Protein AF-A0A0F9KLD2-F1 (afdb_monomer_lite)

Structure (mmCIF, N/CA/C/O backbone):
data_AF-A0A0F9KLD2-F1
#
_entry.id   AF-A0A0F9KLD2-F1
#
loop_
_atom_site.group_PDB
_atom_site.id
_atom_site.type_symbol
_atom_site.label_atom_id
_atom_site.label_alt_id
_atom_site.label_comp_id
_atom_site.label_asym_id
_atom_site.label_entity_id
_atom_site.label_seq_id
_atom_site.pdbx_PDB_ins_code
_atom_site.Cartn_x
_atom_site.Cartn_y
_atom_site.Cartn_z
_atom_site.occupancy
_atom_site.B_iso_or_equiv
_atom_site.auth_seq_id
_atom_site.auth_comp_id
_atom_site.auth_asym_id
_atom_site.auth_atom_id
_atom_site.pdbx_PDB_model_num
ATOM 1 N N . ALA A 1 1 ? 27.612 -10.799 -22.272 1.00 34.97 1 ALA A N 1
ATOM 2 C CA . ALA A 1 1 ? 27.185 -9.514 -22.857 1.00 34.97 1 ALA A CA 1
ATOM 3 C C . ALA A 1 1 ? 26.182 -9.807 -23.968 1.00 34.97 1 ALA A C 1
ATOM 5 O O . ALA A 1 1 ? 26.581 -10.183 -25.064 1.00 34.97 1 ALA A O 1
ATOM 6 N N . GLY A 1 2 ? 24.888 -9.792 -23.641 1.00 36.66 2 GLY A N 1
ATOM 7 C CA . GLY A 1 2 ? 23.819 -9.990 -24.622 1.00 36.66 2 GLY A CA 1
ATOM 8 C C . GLY A 1 2 ? 23.579 -8.687 -25.377 1.00 36.66 2 GLY A C 1
ATOM 9 O O . GLY A 1 2 ? 23.570 -7.627 -24.759 1.00 36.66 2 GLY A O 1
ATOM 10 N N . LYS A 1 3 ? 23.448 -8.753 -26.703 1.00 32.81 3 LYS A N 1
ATOM 11 C CA . LYS A 1 3 ? 23.080 -7.592 -27.524 1.00 32.81 3 LYS A CA 1
ATOM 12 C C . LYS A 1 3 ? 21.680 -7.102 -27.109 1.00 32.81 3 LYS A C 1
ATOM 14 O O . LYS A 1 3 ? 20.841 -7.965 -26.838 1.00 32.81 3 LYS A O 1
ATOM 19 N N . PRO A 1 4 ? 21.412 -5.783 -27.065 1.00 36.84 4 PRO A N 1
ATOM 20 C CA . PRO A 1 4 ? 20.061 -5.285 -26.826 1.00 36.84 4 PRO A CA 1
ATOM 21 C C . PRO A 1 4 ? 19.121 -5.843 -27.899 1.00 36.84 4 PRO A C 1
ATOM 23 O O . PRO A 1 4 ? 19.488 -5.962 -29.074 1.00 36.84 4 PRO A O 1
ATOM 26 N N . ALA A 1 5 ? 17.942 -6.287 -27.467 1.00 37.00 5 ALA A N 1
ATOM 27 C CA . ALA A 1 5 ? 16.958 -6.895 -28.342 1.00 37.00 5 ALA A CA 1
ATOM 28 C C . ALA A 1 5 ? 16.483 -5.862 -29.368 1.00 37.00 5 ALA A C 1
ATOM 30 O O . ALA A 1 5 ? 16.104 -4.747 -29.022 1.00 37.00 5 ALA A O 1
ATOM 31 N N . ARG A 1 6 ? 16.476 -6.245 -30.646 1.00 39.56 6 ARG A N 1
ATOM 32 C CA . ARG A 1 6 ? 15.776 -5.483 -31.678 1.00 39.56 6 ARG A CA 1
ATOM 33 C C . ARG A 1 6 ? 14.287 -5.651 -31.381 1.00 39.56 6 ARG A C 1
ATOM 35 O O . ARG A 1 6 ? 13.765 -6.754 -31.545 1.00 39.56 6 ARG A O 1
ATOM 42 N N . VAL A 1 7 ? 13.635 -4.603 -30.883 1.00 38.56 7 VAL A N 1
ATOM 43 C CA . VAL A 1 7 ? 12.204 -4.611 -30.558 1.00 38.56 7 VAL A CA 1
ATOM 44 C C . VAL A 1 7 ? 11.421 -4.744 -31.866 1.00 38.56 7 VAL A C 1
ATOM 46 O O . VAL A 1 7 ? 11.096 -3.768 -32.533 1.00 38.56 7 VAL A O 1
ATOM 49 N N . VAL A 1 8 ? 11.167 -5.984 -32.287 1.00 40.44 8 VAL A N 1
ATOM 50 C CA . VAL A 1 8 ? 10.280 -6.299 -33.409 1.00 40.44 8 VAL A CA 1
ATOM 51 C C . VAL A 1 8 ? 8.947 -6.722 -32.810 1.00 40.44 8 VAL A C 1
ATOM 53 O O . VAL A 1 8 ? 8.728 -7.896 -32.512 1.00 40.44 8 VAL A O 1
ATOM 56 N N . LEU A 1 9 ? 8.054 -5.752 -32.621 1.00 40.31 9 LEU A N 1
ATOM 57 C CA . LEU A 1 9 ? 6.678 -5.977 -32.178 1.00 40.31 9 LEU A CA 1
ATOM 58 C C . LEU A 1 9 ? 5.894 -6.651 -33.317 1.00 40.31 9 LEU A C 1
ATOM 60 O O . LEU A 1 9 ? 5.200 -6.004 -34.097 1.00 40.31 9 LEU A O 1
ATOM 64 N N . ARG A 1 10 ? 6.046 -7.970 -33.476 1.00 35.19 10 ARG A N 1
ATOM 65 C CA . ARG A 1 10 ? 5.186 -8.760 -34.365 1.00 35.19 10 ARG A CA 1
ATOM 66 C C . ARG A 1 10 ? 3.846 -8.979 -33.672 1.00 35.19 10 ARG A C 1
ATOM 68 O O . ARG A 1 10 ? 3.756 -9.822 -32.789 1.00 35.19 10 ARG A O 1
ATOM 75 N N . GLY A 1 11 ? 2.809 -8.270 -34.107 1.00 34.97 11 GLY A N 1
ATOM 76 C CA . GLY A 1 11 ? 1.440 -8.643 -33.748 1.00 34.97 11 GLY A CA 1
ATOM 77 C C . GLY A 1 11 ? 0.383 -7.594 -34.033 1.00 34.97 11 GLY A C 1
ATOM 78 O O . GLY A 1 11 ? -0.679 -7.943 -34.528 1.00 34.97 11 GLY A O 1
ATOM 79 N N . GLU A 1 12 ? 0.675 -6.314 -33.822 1.00 36.59 12 GLU A N 1
ATOM 80 C CA . GLU A 1 12 ? -0.280 -5.248 -34.113 1.00 36.59 12 GLU A CA 1
ATOM 81 C C . GLU A 1 12 ? 0.431 -4.082 -34.777 1.00 36.59 12 GLU A C 1
ATOM 83 O O . GLU A 1 12 ? 1.572 -3.752 -34.465 1.00 36.59 12 GLU A O 1
ATOM 88 N N . ARG A 1 13 ? -0.246 -3.515 -35.770 1.00 40.00 13 ARG A N 1
ATOM 89 C CA . ARG A 1 13 ? 0.244 -2.517 -36.714 1.00 40.00 13 ARG A CA 1
ATOM 90 C C . ARG A 1 13 ? 0.483 -1.184 -35.992 1.00 40.00 13 ARG A C 1
ATOM 92 O O . ARG A 1 13 ? -0.277 -0.239 -36.165 1.00 40.00 13 ARG A O 1
ATOM 99 N N . ILE A 1 14 ? 1.523 -1.105 -35.166 1.00 42.91 14 ILE A N 1
ATOM 100 C CA . ILE A 1 14 ? 2.097 0.175 -34.764 1.00 42.91 14 ILE A CA 1
ATOM 101 C C . ILE A 1 14 ? 2.806 0.688 -36.017 1.00 42.91 14 ILE A C 1
ATOM 103 O O . ILE A 1 14 ? 3.612 -0.032 -36.597 1.00 42.91 14 ILE A O 1
ATOM 107 N N . SER A 1 15 ? 2.344 1.843 -36.492 1.00 42.62 15 SER A N 1
ATOM 108 C CA . SER A 1 15 ? 2.710 2.568 -37.716 1.00 42.62 15 SER A CA 1
ATOM 109 C C . SER A 1 15 ? 3.968 2.090 -38.456 1.00 42.62 15 SER A C 1
ATOM 111 O O . SER A 1 15 ? 5.030 1.953 -37.858 1.00 42.62 15 SER A O 1
ATOM 113 N N . ASN A 1 16 ? 3.881 1.990 -39.790 1.00 43.53 16 ASN A N 1
ATOM 114 C CA . ASN A 1 16 ? 5.018 1.836 -40.721 1.00 43.53 16 ASN A CA 1
ATOM 115 C C . ASN A 1 16 ? 5.976 3.056 -40.721 1.00 43.53 16 ASN A C 1
ATOM 117 O O . ASN A 1 16 ? 6.565 3.374 -41.750 1.00 43.53 16 ASN A O 1
ATOM 121 N N . ASP A 1 17 ? 6.069 3.769 -39.604 1.00 43.09 17 ASP A N 1
ATOM 122 C CA . ASP A 1 17 ? 6.869 4.964 -39.418 1.00 43.09 17 ASP A CA 1
ATOM 123 C C . ASP A 1 17 ? 8.274 4.542 -38.948 1.00 43.09 17 ASP A C 1
ATOM 125 O O . ASP A 1 17 ? 8.414 4.062 -37.815 1.00 43.09 17 ASP A O 1
ATOM 129 N N . PRO A 1 18 ? 9.302 4.639 -39.811 1.00 48.66 18 PRO A N 1
ATOM 130 C CA . PRO A 1 18 ? 10.670 4.238 -39.483 1.00 48.66 18 PRO A CA 1
ATOM 131 C C . PRO A 1 18 ? 11.219 5.011 -38.277 1.00 48.66 18 PRO A C 1
ATOM 133 O O . PRO A 1 18 ? 11.958 4.445 -37.472 1.00 48.66 18 PRO A O 1
ATOM 136 N N . ASP A 1 19 ? 10.775 6.258 -38.098 1.00 52.78 19 ASP A N 1
ATOM 137 C CA . ASP A 1 19 ? 11.261 7.148 -37.047 1.00 52.78 19 ASP A CA 1
ATOM 138 C C . ASP A 1 19 ? 10.823 6.667 -35.654 1.00 52.78 19 ASP A C 1
ATOM 140 O O . ASP A 1 19 ? 11.516 6.878 -34.659 1.00 52.78 19 ASP A O 1
ATOM 144 N N . LEU A 1 20 ? 9.688 5.966 -35.546 1.00 52.97 20 LEU A N 1
ATOM 145 C CA . LEU A 1 20 ? 9.213 5.422 -34.270 1.00 52.97 20 LEU A CA 1
ATOM 146 C C . LEU A 1 20 ? 10.084 4.253 -33.784 1.00 52.97 20 LEU A C 1
ATOM 148 O O . LEU A 1 20 ? 10.337 4.122 -32.586 1.00 52.97 20 LEU A O 1
ATOM 152 N N . LEU A 1 21 ? 10.553 3.412 -34.708 1.00 53.72 21 LEU A N 1
ATOM 153 C CA . LEU A 1 21 ? 11.441 2.286 -34.408 1.00 53.72 21 LEU A CA 1
ATOM 154 C C . LEU A 1 21 ? 12.821 2.774 -33.965 1.00 53.72 21 LEU A C 1
ATOM 156 O O . LEU A 1 21 ? 13.339 2.284 -32.961 1.00 53.72 21 LEU A O 1
ATOM 160 N N . ASP A 1 22 ? 13.367 3.774 -34.652 1.00 57.47 22 ASP A N 1
ATOM 161 C CA . ASP A 1 22 ? 14.670 4.352 -34.317 1.00 57.47 22 ASP A CA 1
ATOM 162 C C . ASP A 1 22 ? 14.631 5.109 -32.978 1.00 57.47 22 ASP A C 1
ATOM 164 O O . ASP A 1 22 ? 15.561 5.008 -32.177 1.00 57.47 22 ASP A O 1
ATOM 168 N N . ASN A 1 23 ? 13.514 5.770 -32.657 1.00 61.16 23 ASN A N 1
ATOM 169 C CA . ASN A 1 23 ? 13.320 6.419 -31.357 1.00 61.16 23 ASN A CA 1
ATOM 170 C C . ASN A 1 23 ? 13.214 5.416 -30.193 1.00 61.16 23 ASN A C 1
ATOM 172 O O . ASN A 1 23 ? 13.766 5.654 -29.117 1.00 61.16 23 ASN A O 1
ATOM 176 N N . LEU A 1 24 ? 12.537 4.279 -30.387 1.00 62.59 24 LEU A N 1
ATOM 177 C CA . LEU A 1 24 ? 12.461 3.212 -29.378 1.00 62.59 24 LEU A CA 1
ATOM 178 C C . LEU A 1 24 ? 13.810 2.514 -29.177 1.00 62.59 24 LEU A C 1
ATOM 180 O O . LEU A 1 24 ? 14.173 2.193 -28.045 1.00 62.59 24 LEU A O 1
ATOM 184 N N . GLN A 1 25 ? 14.554 2.311 -30.265 1.00 65.69 25 GLN A N 1
ATOM 185 C CA . GLN A 1 25 ? 15.914 1.779 -30.257 1.00 65.69 25 GLN A CA 1
ATOM 186 C C . GLN A 1 25 ? 16.848 2.712 -29.468 1.00 65.69 25 GLN A C 1
ATOM 188 O O . GLN A 1 25 ? 17.500 2.263 -28.528 1.00 65.69 25 GLN A O 1
ATOM 193 N N . ALA A 1 26 ? 16.837 4.015 -29.766 1.00 66.19 26 ALA A N 1
ATOM 194 C CA . ALA A 1 26 ? 17.629 5.011 -29.046 1.00 66.19 26 ALA A CA 1
ATOM 195 C C . ALA A 1 26 ? 17.255 5.086 -27.553 1.00 66.19 26 ALA A C 1
ATOM 197 O O . ALA A 1 26 ? 18.125 5.199 -26.688 1.00 66.19 26 ALA A O 1
ATOM 198 N N . TRP A 1 27 ? 15.966 4.964 -27.222 1.00 71.75 27 TRP A N 1
ATOM 199 C CA . TRP A 1 27 ? 15.520 4.948 -25.831 1.00 71.75 27 TRP A CA 1
ATOM 200 C C . TRP A 1 27 ? 15.952 3.674 -25.088 1.00 71.75 27 TRP A C 1
ATOM 202 O O . TRP A 1 27 ? 16.413 3.758 -23.949 1.00 71.75 27 TRP A O 1
ATOM 212 N N . SER A 1 28 ? 15.908 2.510 -25.741 1.00 65.69 28 SER A N 1
ATOM 213 C CA . SER A 1 28 ? 16.460 1.258 -25.202 1.00 65.69 28 SER A CA 1
ATOM 214 C C . SER A 1 28 ? 17.973 1.353 -24.965 1.00 65.69 28 SER A C 1
ATOM 216 O O . SER A 1 28 ? 18.468 0.974 -23.903 1.00 65.69 28 SER A O 1
ATOM 218 N N . GLU A 1 29 ? 18.708 1.945 -25.910 1.00 72.94 29 GLU A N 1
ATOM 219 C CA . GLU A 1 29 ? 20.155 2.178 -25.807 1.00 72.94 29 GLU A CA 1
ATOM 220 C C . GLU A 1 29 ? 20.520 3.166 -24.687 1.00 72.94 29 GLU A C 1
ATOM 222 O O . GLU A 1 29 ? 21.594 3.060 -24.095 1.00 72.94 29 GLU A O 1
ATOM 227 N N . SER A 1 30 ? 19.598 4.060 -24.319 1.00 72.06 30 SER A N 1
ATOM 228 C CA . SER A 1 30 ? 19.711 4.956 -23.160 1.00 72.06 30 SER A CA 1
ATOM 229 C C . SER A 1 30 ? 19.274 4.329 -21.829 1.00 72.06 30 SER A C 1
ATOM 231 O O . SER A 1 30 ? 19.031 5.046 -20.863 1.00 72.06 30 SER A O 1
ATOM 233 N N . ALA A 1 31 ? 19.102 3.004 -21.771 1.00 69.62 31 ALA A N 1
ATOM 234 C CA . ALA A 1 31 ? 18.553 2.302 -20.608 1.00 69.62 31 ALA A CA 1
ATOM 235 C C . ALA A 1 31 ? 17.178 2.839 -20.153 1.00 69.62 31 ALA A C 1
ATOM 237 O O . ALA A 1 31 ? 16.865 2.850 -18.964 1.00 69.62 31 ALA A O 1
ATOM 238 N N . TYR A 1 32 ? 16.349 3.262 -21.112 1.00 72.25 32 TYR A N 1
ATOM 239 C CA . TYR A 1 32 ? 15.002 3.790 -20.895 1.00 72.25 32 TYR A CA 1
ATOM 240 C C . TYR A 1 32 ? 14.942 5.016 -19.973 1.00 72.25 32 TYR A C 1
ATOM 242 O O . TYR A 1 32 ? 13.985 5.185 -19.212 1.00 72.25 32 TYR A O 1
ATOM 250 N N . GLU A 1 33 ? 15.942 5.901 -20.040 1.00 66.06 33 GLU A N 1
ATOM 251 C CA . GLU A 1 33 ? 15.951 7.132 -19.252 1.00 66.06 33 GLU A CA 1
ATOM 252 C C . GLU A 1 33 ? 14.648 7.932 -19.436 1.00 66.06 33 GLU A C 1
ATOM 254 O O . GLU A 1 33 ? 14.311 8.422 -20.517 1.00 66.06 33 GLU A O 1
ATOM 259 N N . THR A 1 34 ? 13.907 8.114 -18.341 1.00 58.47 34 THR A N 1
ATOM 260 C CA . THR A 1 34 ? 12.608 8.812 -18.320 1.00 58.47 34 THR A CA 1
ATOM 261 C C . THR A 1 34 ? 12.723 10.328 -18.510 1.00 58.47 34 THR A C 1
ATOM 263 O O . THR A 1 34 ? 11.713 11.023 -18.554 1.00 58.47 34 THR A O 1
ATOM 266 N N . LYS A 1 35 ? 13.947 10.859 -18.626 1.00 58.38 35 LYS A N 1
ATOM 267 C CA . LYS A 1 35 ? 14.219 12.257 -19.001 1.00 58.38 35 LYS A CA 1
ATOM 268 C C . LYS A 1 35 ? 14.199 12.477 -20.515 1.00 58.38 35 LYS A C 1
ATOM 270 O O . LYS A 1 35 ? 14.012 13.609 -20.946 1.00 58.38 35 LYS A O 1
ATOM 275 N N . LEU A 1 36 ? 14.393 11.416 -21.301 1.00 53.19 36 LEU A N 1
ATOM 276 C CA . LEU A 1 36 ? 14.448 11.473 -22.765 1.00 53.19 36 LEU A CA 1
ATOM 277 C C . LEU A 1 36 ? 13.065 11.312 -23.411 1.00 53.19 36 LEU A C 1
ATOM 279 O O . LEU A 1 36 ? 12.872 11.689 -24.562 1.00 53.19 36 LEU A O 1
ATOM 283 N N . LEU A 1 37 ? 12.088 10.810 -22.653 1.00 58.38 37 LEU A N 1
ATOM 284 C CA . LEU A 1 37 ? 10.699 10.678 -23.071 1.00 58.38 37 LEU A CA 1
ATOM 285 C C . LEU A 1 37 ? 9.789 11.219 -21.966 1.00 58.38 37 LEU A C 1
ATOM 287 O O . LEU A 1 37 ? 9.963 10.870 -20.802 1.00 58.38 37 LEU A O 1
ATOM 291 N N . HIS A 1 38 ? 8.803 12.054 -22.309 1.00 57.81 38 HIS A N 1
ATOM 292 C CA . HIS A 1 38 ? 7.888 12.625 -21.317 1.00 57.81 38 HIS A CA 1
ATOM 293 C C . HIS A 1 38 ? 7.248 11.514 -20.461 1.00 57.81 38 HIS A C 1
ATOM 295 O O . HIS A 1 38 ? 6.770 10.510 -20.993 1.00 57.81 38 HIS A O 1
ATOM 301 N N . SER A 1 39 ? 7.201 11.694 -19.138 1.00 59.28 39 SER A N 1
ATOM 302 C CA . SER A 1 39 ? 6.809 10.659 -18.162 1.00 59.28 39 SER A CA 1
ATOM 303 C C . SER A 1 39 ? 5.431 10.027 -18.421 1.00 59.28 39 SER A C 1
ATOM 305 O O . SER A 1 39 ? 5.227 8.850 -18.114 1.00 59.28 39 SER A O 1
ATOM 307 N N . ASN A 1 40 ? 4.514 10.794 -19.022 1.00 60.03 40 ASN A N 1
ATOM 308 C CA . ASN A 1 40 ? 3.178 10.348 -19.442 1.00 60.03 40 ASN A CA 1
ATOM 309 C C . ASN A 1 40 ? 3.197 9.337 -20.603 1.00 60.03 40 ASN A C 1
ATOM 311 O O . ASN A 1 40 ? 2.286 8.525 -20.706 1.00 60.03 40 ASN A O 1
ATOM 315 N N . LEU A 1 41 ? 4.215 9.378 -21.467 1.00 66.56 41 LEU A N 1
ATOM 316 C CA . LEU A 1 41 ? 4.395 8.433 -22.575 1.00 66.56 41 LEU A CA 1
ATOM 317 C C . LEU A 1 41 ? 5.328 7.285 -22.182 1.00 66.56 41 LEU A C 1
ATOM 319 O O . LEU A 1 41 ? 5.090 6.142 -22.563 1.00 66.56 41 LEU A O 1
ATOM 323 N N . ALA A 1 42 ? 6.350 7.577 -21.373 1.00 71.88 42 ALA A N 1
ATOM 324 C CA . ALA A 1 42 ? 7.344 6.600 -20.937 1.00 71.88 42 ALA A CA 1
ATOM 325 C C . ALA A 1 42 ? 6.716 5.445 -20.155 1.00 71.88 42 ALA A C 1
ATOM 327 O O . ALA A 1 42 ? 7.026 4.280 -20.385 1.00 71.88 42 ALA A O 1
ATOM 328 N N . PHE A 1 43 ? 5.800 5.757 -19.243 1.00 80.25 43 PHE A N 1
ATOM 329 C CA . PHE A 1 43 ? 5.300 4.765 -18.303 1.00 80.25 43 PHE A CA 1
ATOM 330 C C . PHE A 1 43 ? 4.376 3.709 -18.946 1.00 80.25 43 PHE A C 1
ATOM 332 O O . PHE A 1 43 ? 4.645 2.519 -18.777 1.00 80.25 43 PHE A O 1
ATOM 339 N N . PRO A 1 44 ? 3.366 4.076 -19.765 1.00 78.69 44 PRO A N 1
ATOM 340 C CA . PRO A 1 44 ? 2.574 3.084 -20.498 1.00 78.69 44 PRO A CA 1
ATOM 341 C C . PRO A 1 44 ? 3.398 2.294 -21.523 1.00 78.69 44 PRO A C 1
ATOM 343 O O . PRO A 1 44 ? 3.107 1.131 -21.796 1.00 78.69 44 PRO A O 1
ATOM 346 N N . LEU A 1 45 ? 4.430 2.912 -22.102 1.00 79.94 45 LEU A N 1
ATOM 347 C CA . LEU A 1 45 ? 5.300 2.253 -23.069 1.00 79.94 45 LEU A CA 1
ATOM 348 C C . LEU A 1 45 ? 6.204 1.203 -22.406 1.00 79.94 45 LEU A C 1
ATOM 350 O O . LEU A 1 45 ? 6.306 0.094 -22.921 1.00 79.94 45 LEU A O 1
ATOM 354 N N . LEU A 1 46 ? 6.782 1.506 -21.237 1.00 83.56 46 LEU A N 1
ATOM 355 C CA . LEU A 1 46 ? 7.510 0.530 -20.414 1.00 83.56 46 LEU A CA 1
ATOM 356 C C . LEU A 1 46 ? 6.636 -0.678 -20.061 1.00 83.56 46 LEU A C 1
ATOM 358 O O . LEU A 1 46 ? 7.106 -1.815 -20.128 1.00 83.56 46 LEU A O 1
ATOM 362 N N . LYS A 1 47 ? 5.355 -0.445 -19.752 1.00 84.69 47 LYS A N 1
ATOM 363 C CA . LYS A 1 47 ? 4.387 -1.522 -19.523 1.00 84.69 47 LYS A CA 1
ATOM 364 C C . LYS A 1 47 ? 4.239 -2.413 -20.760 1.00 84.69 47 LYS A C 1
ATOM 366 O O . LYS A 1 47 ? 4.419 -3.620 -20.660 1.00 84.69 47 LYS A O 1
ATOM 371 N N . LYS A 1 48 ? 4.000 -1.829 -21.940 1.00 85.12 48 LYS A N 1
ATOM 372 C CA . LYS A 1 48 ? 3.890 -2.594 -23.199 1.00 85.12 48 LYS A CA 1
ATOM 373 C C . LYS A 1 48 ? 5.157 -3.393 -23.511 1.00 85.12 48 LYS A C 1
ATOM 375 O O . LYS A 1 48 ? 5.071 -4.543 -23.925 1.00 85.12 48 LYS A O 1
ATOM 380 N N . LEU A 1 49 ? 6.334 -2.803 -23.296 1.00 82.62 49 LEU A N 1
ATOM 381 C CA . LEU A 1 49 ? 7.618 -3.489 -23.479 1.00 82.62 49 LEU A CA 1
ATOM 382 C C . LEU A 1 49 ? 7.790 -4.653 -22.487 1.00 82.62 49 LEU A C 1
ATOM 384 O O . LEU A 1 49 ? 8.279 -5.722 -22.852 1.00 82.62 49 LEU A O 1
ATOM 388 N N . THR A 1 50 ? 7.318 -4.475 -21.253 1.00 84.94 50 THR A N 1
ATOM 389 C CA . THR A 1 50 ? 7.271 -5.532 -20.235 1.00 84.94 50 THR A CA 1
ATOM 390 C C . THR A 1 50 ? 6.350 -6.681 -20.654 1.00 84.94 50 THR A C 1
ATOM 392 O O . THR A 1 50 ? 6.734 -7.844 -20.533 1.00 84.94 50 THR A O 1
ATOM 395 N N . GLU A 1 51 ? 5.167 -6.372 -21.194 1.00 85.69 51 GLU A N 1
ATOM 396 C CA . GLU A 1 51 ? 4.177 -7.354 -21.666 1.00 85.69 51 GLU A CA 1
ATOM 397 C C . GLU A 1 51 ? 4.708 -8.218 -22.824 1.00 85.69 51 GLU A C 1
ATOM 399 O O . GLU A 1 51 ? 4.373 -9.399 -22.912 1.00 85.69 51 GLU A O 1
ATOM 404 N N . VAL A 1 52 ? 5.586 -7.674 -23.676 1.00 86.88 52 VAL A N 1
ATOM 405 C CA . VAL A 1 52 ? 6.237 -8.433 -24.765 1.00 86.88 52 VAL A CA 1
ATOM 406 C C . VAL A 1 52 ? 7.540 -9.130 -24.350 1.00 86.88 52 VAL A C 1
ATOM 408 O O . VAL A 1 52 ? 8.192 -9.757 -25.184 1.00 86.88 52 VAL A O 1
ATOM 411 N N . GLY A 1 53 ? 7.914 -9.061 -23.068 1.00 84.94 53 GLY A N 1
ATOM 412 C CA . GLY A 1 53 ? 9.030 -9.821 -22.500 1.00 84.94 53 GLY A CA 1
ATOM 413 C C . GLY A 1 53 ? 10.401 -9.139 -22.544 1.00 84.94 53 GLY A C 1
ATOM 414 O O . GLY A 1 53 ? 11.413 -9.821 -22.371 1.00 84.94 53 GLY A O 1
ATOM 415 N N . ASP A 1 54 ? 10.474 -7.819 -22.744 1.00 87.38 54 ASP A N 1
ATOM 416 C CA . ASP A 1 54 ? 11.739 -7.077 -22.658 1.00 87.38 54 ASP A CA 1
ATOM 417 C C . ASP A 1 54 ? 12.202 -6.986 -21.191 1.00 87.38 54 ASP A C 1
ATOM 419 O O . ASP A 1 54 ? 11.679 -6.214 -20.385 1.00 87.38 54 ASP A O 1
ATOM 423 N N . ALA A 1 55 ? 13.168 -7.832 -20.817 1.00 87.94 55 ALA A N 1
ATOM 424 C CA . ALA A 1 55 ? 13.653 -7.925 -19.440 1.00 87.94 55 ALA A CA 1
ATOM 425 C C . ALA A 1 55 ? 14.300 -6.619 -18.923 1.00 87.94 55 ALA A C 1
ATOM 427 O O . ALA A 1 55 ? 13.999 -6.231 -17.789 1.00 87.94 55 ALA A O 1
ATOM 428 N N . PRO A 1 56 ? 15.143 -5.911 -19.704 1.00 86.75 56 PRO A N 1
ATOM 429 C CA . PRO A 1 56 ? 15.596 -4.567 -19.352 1.00 86.75 56 PRO A CA 1
ATOM 430 C C . PRO A 1 56 ? 14.454 -3.574 -19.091 1.00 86.75 56 PRO A C 1
ATOM 432 O O . PRO A 1 56 ? 14.466 -2.905 -18.057 1.00 86.75 56 PRO A O 1
ATOM 435 N N . ALA A 1 57 ? 13.443 -3.512 -19.963 1.00 86.12 57 ALA A N 1
ATOM 436 C CA . ALA A 1 57 ? 12.301 -2.618 -19.783 1.00 86.12 57 ALA A CA 1
ATOM 437 C C . ALA A 1 57 ? 11.489 -2.985 -18.536 1.00 86.12 57 ALA A C 1
ATOM 439 O O . ALA A 1 57 ? 11.119 -2.102 -17.768 1.00 86.12 57 ALA A O 1
ATOM 440 N N . LYS A 1 58 ? 11.286 -4.285 -18.279 1.00 88.62 58 LYS A N 1
ATOM 441 C CA . LYS A 1 58 ? 10.615 -4.780 -17.068 1.00 88.62 58 LYS A CA 1
ATOM 442 C C . LYS A 1 58 ? 11.311 -4.321 -15.794 1.00 88.62 58 LYS A C 1
ATOM 444 O O . LYS A 1 58 ? 10.645 -3.922 -14.840 1.00 88.62 58 LYS A O 1
ATOM 449 N N . LYS A 1 59 ? 12.644 -4.371 -15.773 1.00 90.44 59 LYS A N 1
ATOM 450 C CA . LYS A 1 59 ? 13.431 -3.892 -14.634 1.00 90.44 59 LYS A CA 1
ATOM 451 C C . LYS A 1 59 ? 13.206 -2.394 -14.404 1.00 90.44 59 LYS A C 1
ATOM 453 O O . LYS A 1 59 ? 12.824 -2.012 -13.303 1.00 90.44 59 LYS A O 1
ATOM 458 N N . VAL A 1 60 ? 13.370 -1.570 -15.441 1.00 89.06 60 VAL A N 1
ATOM 459 C CA . VAL A 1 60 ? 13.176 -0.111 -15.330 1.00 89.06 60 VAL A CA 1
ATOM 460 C C . VAL A 1 60 ? 11.732 0.238 -14.965 1.00 89.06 60 VAL A C 1
ATOM 462 O O . VAL A 1 60 ? 11.485 1.155 -14.185 1.00 89.06 60 VAL A O 1
ATOM 465 N N . PHE A 1 61 ? 10.763 -0.517 -15.481 1.00 90.69 61 PHE A N 1
ATOM 466 C CA . PHE A 1 61 ? 9.354 -0.329 -15.167 1.00 90.69 61 PHE A CA 1
ATOM 467 C C . PHE A 1 61 ? 9.066 -0.521 -13.676 1.00 90.69 61 PHE A C 1
ATOM 469 O O . PHE A 1 61 ? 8.475 0.359 -13.052 1.00 90.69 61 PHE A O 1
ATOM 476 N N . LYS A 1 62 ? 9.546 -1.625 -13.092 1.00 93.75 62 LYS A N 1
ATOM 477 C CA . LYS A 1 62 ? 9.447 -1.896 -11.650 1.00 93.75 62 LYS A CA 1
ATOM 478 C C . LYS A 1 62 ? 10.131 -0.817 -10.815 1.00 93.75 62 LYS A C 1
ATOM 480 O O . LYS A 1 62 ? 9.528 -0.315 -9.873 1.00 93.75 62 LYS A O 1
ATOM 485 N N . GLU A 1 63 ? 11.342 -0.404 -11.192 1.00 91.69 63 GLU A N 1
ATOM 4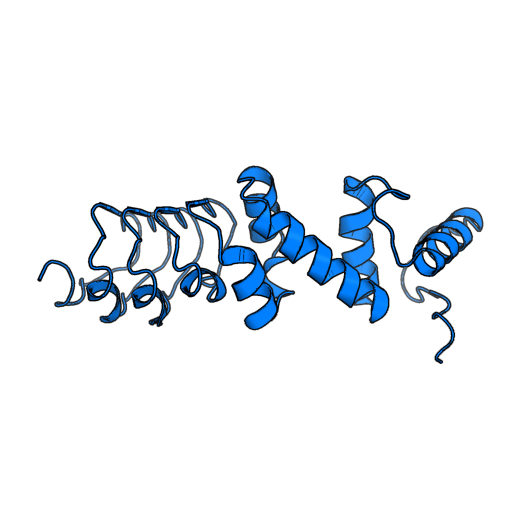86 C CA . GLU A 1 63 ? 12.075 0.670 -10.504 1.00 91.69 63 GLU A CA 1
ATOM 487 C C . GLU A 1 63 ? 11.289 1.991 -10.504 1.00 91.69 63 GLU A C 1
ATOM 489 O O . GLU A 1 63 ? 11.197 2.671 -9.479 1.00 91.69 63 GLU A O 1
ATOM 494 N N . GLU A 1 64 ? 10.667 2.345 -11.630 1.00 91.50 64 GLU A N 1
ATOM 495 C CA . GLU A 1 64 ? 9.856 3.556 -11.742 1.00 91.50 64 GLU A CA 1
ATOM 496 C C . GLU A 1 64 ? 8.533 3.441 -10.962 1.00 91.50 64 GLU A C 1
ATOM 498 O O . GLU A 1 64 ? 8.118 4.424 -10.344 1.00 91.50 64 GLU A O 1
ATOM 503 N N . ILE A 1 65 ? 7.894 2.262 -10.917 1.00 93.88 65 ILE A N 1
ATOM 504 C CA . ILE A 1 65 ? 6.739 2.006 -10.036 1.00 93.88 65 ILE A CA 1
ATOM 505 C C . ILE A 1 65 ? 7.149 2.219 -8.575 1.00 93.88 65 ILE A C 1
ATOM 507 O O . ILE A 1 65 ? 6.511 3.014 -7.882 1.00 93.88 65 ILE A O 1
ATOM 511 N N . SER A 1 66 ? 8.224 1.568 -8.118 1.00 95.38 66 SER A N 1
ATOM 512 C CA . SER A 1 66 ? 8.713 1.680 -6.739 1.00 95.38 66 SER A CA 1
ATOM 513 C C . SER A 1 66 ? 9.042 3.125 -6.373 1.00 95.38 66 SER A C 1
ATOM 515 O O . SER A 1 66 ? 8.591 3.611 -5.340 1.00 95.38 66 SER A O 1
ATOM 517 N N . LYS A 1 67 ? 9.741 3.855 -7.250 1.00 92.69 67 LYS A N 1
ATOM 518 C CA . LYS A 1 67 ? 10.084 5.271 -7.052 1.00 92.69 67 LYS A CA 1
ATOM 519 C C . LYS A 1 67 ? 8.853 6.178 -6.968 1.00 92.69 67 LYS A C 1
ATOM 521 O O . LYS A 1 67 ? 8.813 7.121 -6.177 1.00 92.69 67 LYS A O 1
ATOM 526 N N . ARG A 1 68 ? 7.844 5.933 -7.806 1.00 94.00 68 ARG A N 1
ATOM 527 C CA . ARG A 1 68 ? 6.588 6.696 -7.788 1.00 94.00 68 ARG A CA 1
ATOM 528 C C . ARG A 1 68 ? 5.773 6.392 -6.538 1.00 94.00 68 ARG A C 1
ATOM 530 O O . ARG A 1 68 ? 5.216 7.318 -5.951 1.00 94.00 68 ARG A O 1
ATOM 537 N N . LEU A 1 69 ? 5.744 5.136 -6.106 1.00 95.94 69 LEU A N 1
ATOM 538 C CA . LEU A 1 69 ? 5.079 4.723 -4.876 1.00 95.94 69 LEU A CA 1
ATOM 539 C C . LEU A 1 69 ? 5.759 5.341 -3.645 1.00 95.94 69 LEU A C 1
ATOM 541 O O . LEU A 1 69 ? 5.088 5.961 -2.820 1.00 95.94 69 LEU A O 1
ATOM 545 N N . SER A 1 70 ? 7.091 5.282 -3.581 1.00 96.44 70 SER A N 1
ATOM 546 C CA . SER A 1 70 ? 7.886 5.823 -2.473 1.00 96.44 70 SER A CA 1
ATOM 547 C C . SER A 1 70 ? 7.849 7.349 -2.374 1.00 96.44 70 SER A C 1
ATOM 549 O O . SER A 1 70 ? 8.230 7.905 -1.346 1.00 96.44 70 SER A O 1
ATOM 551 N N . SER A 1 71 ? 7.383 8.048 -3.416 1.00 94.81 71 SER A N 1
ATOM 552 C CA . SER A 1 71 ? 7.216 9.507 -3.391 1.00 94.81 71 SER A CA 1
ATOM 553 C C . SER A 1 71 ? 6.207 9.982 -2.340 1.00 94.81 71 SER A C 1
ATOM 555 O O . SER A 1 71 ? 6.243 11.144 -1.938 1.00 94.81 71 SER A O 1
ATOM 557 N N . GLY A 1 72 ? 5.276 9.112 -1.926 1.00 93.56 72 GLY A N 1
ATOM 558 C CA . GLY A 1 72 ? 4.197 9.467 -1.005 1.00 93.56 72 GLY A CA 1
ATOM 559 C C . GLY A 1 72 ? 3.151 10.417 -1.601 1.00 93.56 72 GLY A C 1
ATOM 560 O O . GLY A 1 72 ? 2.237 10.847 -0.894 1.00 93.56 72 GLY A O 1
ATOM 561 N N . PHE A 1 73 ? 3.264 10.780 -2.885 1.00 95.75 73 PHE A N 1
ATOM 562 C CA . PHE A 1 73 ? 2.319 11.687 -3.522 1.00 95.75 73 PHE A CA 1
ATOM 563 C C . PHE A 1 73 ? 1.031 10.942 -3.886 1.00 95.75 73 PHE A C 1
ATOM 565 O O . PHE A 1 73 ? 0.965 10.213 -4.877 1.00 95.75 73 PHE A O 1
ATOM 572 N N . ILE A 1 74 ? -0.005 11.150 -3.069 1.00 95.50 74 ILE A N 1
ATOM 573 C CA . ILE A 1 74 ? -1.261 10.385 -3.088 1.00 95.50 74 ILE A CA 1
ATOM 574 C C . ILE A 1 74 ? -1.867 10.227 -4.495 1.00 95.50 74 ILE A C 1
ATOM 576 O O . ILE A 1 74 ? -2.160 9.090 -4.856 1.00 95.50 74 ILE A O 1
ATOM 580 N N . PRO A 1 75 ? -2.021 11.272 -5.338 1.00 94.88 75 PRO A N 1
ATOM 581 C CA . PRO A 1 75 ? -2.604 11.093 -6.672 1.00 94.88 75 PRO A CA 1
ATOM 582 C C . PRO A 1 75 ? -1.828 10.107 -7.554 1.00 94.88 75 PRO A C 1
ATOM 584 O O . PRO A 1 75 ? -2.431 9.306 -8.265 1.00 94.88 75 PRO A O 1
ATOM 587 N N . VAL A 1 76 ? -0.494 10.125 -7.476 1.00 93.69 76 VAL A N 1
ATOM 588 C CA . VAL A 1 76 ? 0.363 9.191 -8.219 1.00 93.69 76 VAL A CA 1
ATOM 589 C C . VAL A 1 76 ? 0.231 7.783 -7.656 1.00 93.69 76 VAL A C 1
ATOM 591 O O . VAL A 1 76 ? 0.077 6.836 -8.420 1.00 93.69 76 VAL A O 1
ATOM 594 N N . MET A 1 77 ? 0.227 7.632 -6.334 1.00 96.19 77 MET A N 1
ATOM 595 C CA . MET A 1 77 ? 0.051 6.326 -5.702 1.00 96.19 77 MET A CA 1
ATOM 596 C C . MET A 1 77 ? -1.319 5.713 -6.037 1.00 96.19 77 MET A C 1
ATOM 598 O O . MET A 1 77 ? -1.395 4.533 -6.372 1.00 96.19 77 MET A O 1
ATOM 602 N N . LYS A 1 78 ? -2.394 6.512 -6.018 1.00 96.69 78 LYS A N 1
ATOM 603 C CA . LYS A 1 78 ? -3.742 6.076 -6.418 1.00 96.69 78 LYS A CA 1
ATOM 604 C C . LYS A 1 78 ? -3.797 5.655 -7.878 1.00 96.69 78 LYS A C 1
ATOM 606 O O . LYS A 1 78 ? -4.395 4.629 -8.176 1.00 96.69 78 LYS A O 1
ATOM 611 N N . PHE A 1 79 ? -3.137 6.394 -8.768 1.00 93.38 79 PHE A N 1
ATOM 612 C CA . PHE A 1 79 ? -2.990 5.986 -10.164 1.00 93.38 79 PHE A CA 1
ATOM 613 C C . PHE A 1 79 ? -2.296 4.620 -10.279 1.00 93.38 79 PHE A C 1
ATOM 615 O O . PHE A 1 79 ? -2.800 3.743 -10.972 1.00 93.38 79 PHE A O 1
ATOM 622 N N . LEU A 1 80 ? -1.193 4.395 -9.550 1.00 94.62 80 LEU A N 1
ATOM 623 C CA . LEU A 1 80 ? -0.510 3.095 -9.553 1.00 94.62 80 LEU A CA 1
ATOM 624 C C . LEU A 1 80 ? -1.411 1.948 -9.080 1.00 94.62 80 LEU A C 1
ATOM 626 O O . LEU A 1 80 ? -1.399 0.874 -9.679 1.00 94.62 80 LEU A O 1
ATOM 630 N N . ALA A 1 81 ? -2.179 2.180 -8.015 1.00 96.19 81 ALA A N 1
ATOM 631 C CA . ALA A 1 81 ? -3.126 1.211 -7.476 1.00 96.19 81 ALA A CA 1
ATOM 632 C C . ALA A 1 81 ? -4.261 0.906 -8.464 1.00 96.19 81 ALA A C 1
ATOM 634 O O . ALA A 1 81 ? -4.514 -0.261 -8.754 1.00 96.19 81 ALA A O 1
ATOM 635 N N . ASN A 1 82 ? -4.894 1.946 -9.014 1.00 93.50 82 ASN A N 1
ATOM 636 C CA . ASN A 1 82 ? -6.035 1.830 -9.921 1.00 93.50 82 ASN A CA 1
ATOM 637 C C . ASN A 1 82 ? -5.700 1.096 -11.222 1.00 93.50 82 ASN A C 1
ATOM 639 O O . ASN A 1 82 ? -6.492 0.293 -11.703 1.00 93.50 82 ASN A O 1
ATOM 643 N N . GLU A 1 83 ? -4.514 1.347 -11.772 1.00 90.56 83 GLU A N 1
ATOM 644 C CA . GLU A 1 83 ? -4.053 0.698 -13.002 1.00 90.56 83 GLU A CA 1
ATOM 645 C C . GLU A 1 83 ? -3.462 -0.704 -12.759 1.00 90.56 83 GLU A C 1
ATOM 647 O O . GLU A 1 83 ? -2.993 -1.356 -13.692 1.00 90.56 83 GLU A O 1
ATOM 652 N N . GLY A 1 84 ? -3.451 -1.178 -11.507 1.00 92.06 84 GLY A N 1
ATOM 653 C CA . GLY A 1 84 ? -2.943 -2.500 -11.144 1.00 92.06 84 GLY A CA 1
ATOM 654 C C . GLY A 1 84 ? -1.417 -2.630 -11.167 1.00 92.06 84 GLY A C 1
ATOM 655 O O . GLY A 1 84 ? -0.906 -3.739 -11.030 1.00 92.06 84 GLY A O 1
ATOM 656 N N . TYR A 1 85 ? -0.672 -1.526 -11.285 1.00 93.50 85 TYR A N 1
ATOM 657 C CA . TYR A 1 85 ? 0.797 -1.543 -11.352 1.00 93.50 85 TYR A CA 1
ATOM 658 C C . TYR A 1 85 ? 1.462 -2.036 -10.070 1.00 93.50 85 TYR A C 1
ATOM 660 O O . TYR A 1 85 ? 2.599 -2.494 -10.098 1.00 93.50 85 TYR A O 1
ATOM 668 N N . LEU A 1 86 ? 0.751 -1.997 -8.945 1.00 94.69 86 LEU A N 1
ATOM 669 C CA . LEU A 1 86 ? 1.234 -2.572 -7.693 1.00 94.69 86 LEU A CA 1
ATOM 670 C C . LEU A 1 86 ? 1.504 -4.085 -7.795 1.00 94.69 86 LEU A C 1
ATOM 672 O O . LEU A 1 86 ? 2.382 -4.581 -7.098 1.00 94.69 86 LEU A O 1
ATOM 676 N N . ASN A 1 87 ? 0.803 -4.795 -8.686 1.00 92.62 87 ASN A N 1
ATOM 677 C CA . ASN A 1 87 ? 0.962 -6.240 -8.887 1.00 92.62 87 ASN A CA 1
ATOM 678 C C . ASN A 1 87 ? 2.241 -6.609 -9.658 1.00 92.62 87 ASN A C 1
ATOM 680 O O . ASN A 1 87 ? 2.608 -7.780 -9.721 1.00 92.62 87 ASN A O 1
ATOM 684 N N . GLU A 1 88 ? 2.916 -5.625 -10.257 1.00 94.12 88 GLU A N 1
ATOM 685 C CA . GLU A 1 88 ? 4.192 -5.829 -10.951 1.00 94.12 88 GLU A CA 1
ATOM 686 C C . GLU A 1 88 ? 5.367 -5.936 -9.977 1.00 94.12 88 GLU A C 1
ATOM 688 O O . GLU A 1 88 ? 6.423 -6.478 -10.326 1.00 94.12 88 GLU A O 1
ATOM 693 N N . LEU A 1 89 ? 5.196 -5.421 -8.757 1.00 94.88 89 LEU A N 1
ATOM 694 C CA . LEU A 1 89 ? 6.199 -5.513 -7.711 1.00 94.88 89 LEU A CA 1
ATOM 695 C C . LEU A 1 89 ? 6.121 -6.880 -7.034 1.00 94.88 89 LEU A C 1
ATOM 697 O O . LEU A 1 89 ? 5.046 -7.366 -6.683 1.00 94.88 89 LEU A O 1
ATOM 701 N N . ASN A 1 90 ? 7.280 -7.496 -6.821 1.00 94.38 90 ASN A N 1
ATOM 702 C CA . ASN A 1 90 ? 7.370 -8.586 -5.858 1.00 94.38 90 ASN A CA 1
ATOM 703 C C . ASN A 1 90 ? 7.311 -8.023 -4.422 1.00 94.38 90 ASN A C 1
ATOM 705 O O . ASN A 1 90 ? 7.291 -6.808 -4.210 1.00 94.38 90 ASN A O 1
ATOM 709 N N . LEU A 1 91 ? 7.281 -8.916 -3.430 1.00 90.31 91 LEU A N 1
ATOM 710 C CA . LEU A 1 91 ? 7.155 -8.505 -2.035 1.00 90.31 91 LEU A CA 1
ATOM 711 C C . LEU A 1 91 ? 8.317 -7.597 -1.592 1.00 90.31 91 LEU A C 1
ATOM 713 O O . LEU A 1 91 ? 8.052 -6.527 -1.068 1.00 90.31 91 LEU A O 1
ATOM 717 N N . GLU A 1 92 ? 9.569 -7.963 -1.873 1.00 94.62 92 GLU A N 1
ATOM 718 C CA . GLU A 1 92 ? 10.762 -7.185 -1.492 1.00 94.62 92 GLU A CA 1
ATOM 719 C C . GLU A 1 92 ? 10.777 -5.785 -2.135 1.00 94.62 92 GLU A C 1
ATOM 721 O O . GLU A 1 92 ? 10.984 -4.778 -1.460 1.00 94.62 92 GLU A O 1
ATOM 726 N N . GLU A 1 93 ? 10.484 -5.698 -3.435 1.00 95.56 93 GLU A N 1
ATOM 727 C CA . GLU A 1 93 ? 10.395 -4.429 -4.169 1.00 95.56 93 GLU A CA 1
ATOM 728 C C . GLU A 1 93 ? 9.291 -3.523 -3.600 1.00 95.56 93 GLU A C 1
ATOM 730 O O . GLU A 1 93 ? 9.468 -2.305 -3.493 1.00 95.56 93 GLU A O 1
ATOM 735 N N . GLY A 1 94 ? 8.147 -4.115 -3.243 1.00 95.62 94 GLY A N 1
ATOM 736 C CA . GLY A 1 94 ? 7.022 -3.418 -2.631 1.00 95.62 94 GLY A CA 1
ATOM 737 C C . GLY A 1 94 ? 7.329 -2.939 -1.214 1.00 95.62 94 GLY A C 1
ATOM 738 O O . GLY A 1 94 ? 6.993 -1.806 -0.880 1.00 95.62 94 GLY A O 1
ATOM 739 N N . GLU A 1 95 ? 7.988 -3.772 -0.407 1.00 94.19 95 GLU A N 1
ATOM 740 C CA . GLU A 1 95 ? 8.421 -3.462 0.959 1.00 94.19 95 GLU A CA 1
ATOM 741 C C . GLU A 1 95 ? 9.317 -2.221 0.988 1.00 94.19 95 GLU A C 1
ATOM 743 O O . GLU A 1 95 ? 8.996 -1.242 1.666 1.00 94.19 95 GLU A O 1
ATOM 748 N N . ILE A 1 96 ? 10.373 -2.219 0.169 1.00 95.25 96 ILE A N 1
ATOM 749 C CA . ILE A 1 96 ? 11.290 -1.079 0.031 1.00 95.25 96 ILE A CA 1
ATOM 750 C C . ILE A 1 96 ? 10.528 0.174 -0.419 1.00 95.25 96 ILE A C 1
ATOM 752 O O . ILE A 1 96 ? 10.763 1.274 0.082 1.00 95.25 96 ILE A O 1
ATOM 756 N N . ALA A 1 97 ? 9.579 0.028 -1.348 1.00 96.69 97 ALA A N 1
ATOM 757 C CA . ALA A 1 97 ? 8.825 1.160 -1.878 1.00 96.69 97 ALA A CA 1
ATOM 758 C C . ALA A 1 97 ? 7.903 1.829 -0.839 1.00 96.69 97 ALA A C 1
ATOM 760 O O . ALA A 1 97 ? 7.605 3.017 -0.975 1.00 96.69 97 ALA A O 1
ATOM 761 N N . VAL A 1 98 ? 7.455 1.106 0.195 1.00 97.44 98 VAL A N 1
ATOM 762 C CA . VAL A 1 98 ? 6.532 1.635 1.216 1.00 97.44 98 VAL A CA 1
ATOM 763 C C . VAL A 1 98 ? 7.176 1.900 2.581 1.00 97.44 98 VAL A C 1
ATOM 765 O O . VAL A 1 98 ? 6.533 2.523 3.426 1.00 97.44 98 VAL A O 1
ATOM 768 N N . GLU A 1 99 ? 8.431 1.493 2.806 1.00 94.56 99 GLU A N 1
ATOM 769 C CA . GLU A 1 99 ? 9.101 1.478 4.124 1.00 94.56 99 GLU A CA 1
ATOM 770 C C . GLU A 1 99 ? 9.056 2.828 4.879 1.00 94.56 99 GLU A C 1
ATOM 772 O O . GLU A 1 99 ? 9.022 2.885 6.113 1.00 94.56 99 GLU A O 1
ATOM 777 N N . ASN A 1 100 ? 9.055 3.941 4.135 1.00 96.06 100 ASN A N 1
ATOM 778 C CA . ASN A 1 100 ? 9.133 5.297 4.680 1.00 96.06 100 ASN A CA 1
ATOM 779 C C . ASN A 1 100 ? 7.786 6.030 4.707 1.00 96.06 100 ASN A C 1
ATOM 781 O O . ASN A 1 100 ? 7.712 7.164 5.192 1.00 96.06 100 ASN A O 1
ATOM 785 N N . LEU A 1 101 ? 6.719 5.407 4.204 1.00 98.25 101 LEU A N 1
ATOM 786 C CA . LEU A 1 101 ? 5.415 6.043 4.092 1.00 98.25 101 LEU A CA 1
ATOM 787 C C . LEU A 1 101 ? 4.712 6.100 5.448 1.00 98.25 101 LEU A C 1
ATOM 789 O O . LEU A 1 101 ? 4.591 5.112 6.165 1.00 98.25 101 LEU A O 1
ATOM 793 N N . LYS A 1 102 ? 4.197 7.288 5.774 1.00 98.44 102 LYS A N 1
ATOM 794 C CA . LYS A 1 102 ? 3.353 7.516 6.956 1.00 98.44 102 LYS A CA 1
ATOM 795 C C . LYS A 1 102 ? 1.865 7.492 6.649 1.00 98.44 102 LYS A C 1
ATOM 797 O O . LYS A 1 102 ? 1.053 7.310 7.551 1.00 98.44 102 LYS A O 1
ATOM 802 N N . LYS A 1 103 ? 1.499 7.725 5.391 1.00 98.69 103 LYS A N 1
ATOM 803 C CA . LYS A 1 103 ? 0.112 7.787 4.939 1.00 98.69 103 LYS A CA 1
ATOM 804 C C . LYS A 1 103 ? 0.003 7.082 3.601 1.00 98.69 103 LYS A C 1
ATOM 806 O O . LYS A 1 103 ? 0.783 7.376 2.698 1.00 98.69 103 LYS A O 1
ATOM 811 N N . ILE A 1 104 ? -0.971 6.193 3.485 1.00 98.62 104 ILE A N 1
ATOM 812 C CA . ILE A 1 104 ? -1.353 5.559 2.228 1.00 98.62 104 ILE A CA 1
ATOM 813 C C . ILE A 1 1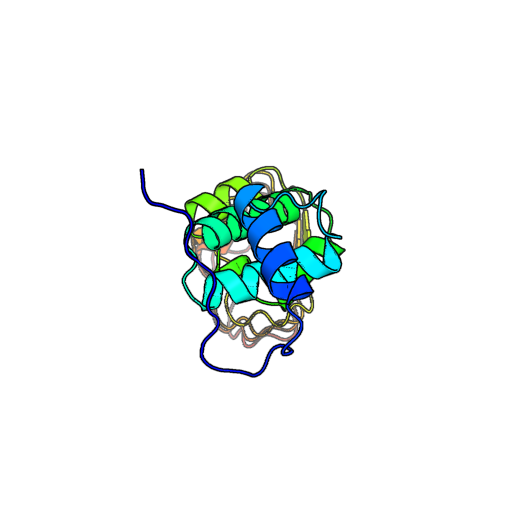04 ? -2.861 5.734 2.075 1.00 98.62 104 ILE A C 1
ATOM 815 O O . ILE A 1 104 ? -3.634 5.340 2.946 1.00 98.62 104 ILE A O 1
ATOM 819 N N . ASP A 1 105 ? -3.268 6.336 0.961 1.00 98.69 105 ASP A N 1
ATOM 820 C CA . ASP A 1 105 ? -4.665 6.433 0.550 1.00 98.69 105 ASP A CA 1
ATOM 821 C C . ASP A 1 105 ? -4.822 5.748 -0.806 1.00 98.69 105 ASP A C 1
ATOM 823 O O . ASP A 1 105 ? -4.383 6.261 -1.834 1.00 98.69 105 ASP A O 1
ATOM 827 N N . PHE A 1 106 ? -5.450 4.578 -0.775 1.00 98.50 106 PHE A N 1
ATOM 828 C CA . PHE A 1 106 ? -5.892 3.800 -1.923 1.00 98.50 106 PHE A CA 1
ATOM 829 C C . PHE A 1 106 ? -7.414 3.673 -1.960 1.00 98.50 106 PHE A C 1
ATOM 831 O O . PHE A 1 106 ? -7.955 2.675 -2.435 1.00 98.50 106 PHE A O 1
ATOM 838 N N . SER A 1 107 ? -8.126 4.680 -1.459 1.00 98.56 107 SER A N 1
ATOM 839 C CA . SER A 1 107 ? -9.577 4.713 -1.577 1.00 98.56 107 SER A CA 1
ATOM 840 C C . SER A 1 107 ? -10.019 4.860 -3.032 1.00 98.56 107 SER A C 1
ATOM 842 O O . SER A 1 107 ? -9.445 5.665 -3.766 1.00 98.56 107 SER A O 1
ATOM 844 N N . ASN A 1 108 ? -11.088 4.180 -3.449 1.00 98.00 108 ASN A N 1
ATOM 845 C CA . ASN A 1 108 ? -11.605 4.266 -4.825 1.00 98.00 108 ASN A CA 1
ATOM 846 C C . ASN A 1 108 ? -10.550 3.898 -5.893 1.00 98.00 108 ASN A C 1
ATOM 848 O O . ASN A 1 108 ? -10.408 4.599 -6.894 1.00 98.00 108 ASN A O 1
ATOM 852 N N . CYS A 1 109 ? -9.785 2.827 -5.663 1.00 97.62 109 CYS A N 1
ATOM 853 C CA . CYS A 1 109 ? -8.731 2.356 -6.570 1.00 97.62 109 CYS A CA 1
ATOM 854 C C . CYS A 1 109 ? -9.081 1.020 -7.244 1.00 97.62 109 CYS A C 1
ATOM 856 O O . CYS A 1 109 ? -8.193 0.356 -7.767 1.00 97.62 109 CYS A O 1
ATOM 858 N N . ASN A 1 110 ? -10.350 0.595 -7.207 1.00 96.56 110 ASN A N 1
ATOM 859 C CA . ASN A 1 110 ? -10.820 -0.671 -7.782 1.00 96.56 110 ASN A CA 1
ATOM 860 C C . ASN A 1 110 ? -10.040 -1.915 -7.301 1.00 96.56 110 ASN A C 1
ATOM 862 O O . ASN A 1 110 ? -9.961 -2.919 -8.009 1.00 96.56 110 ASN A O 1
ATOM 866 N N . LEU A 1 111 ? -9.467 -1.870 -6.093 1.00 97.44 111 LEU A N 1
ATOM 867 C CA . LEU A 1 111 ? -8.675 -2.974 -5.555 1.00 97.44 111 LEU A CA 1
ATOM 868 C C . LEU A 1 111 ? -9.571 -4.178 -5.261 1.00 97.44 111 LEU A C 1
ATOM 870 O O . LEU A 1 111 ? -10.527 -4.069 -4.500 1.00 97.44 111 LEU A O 1
ATOM 874 N N . VAL A 1 112 ? -9.240 -5.332 -5.837 1.00 96.94 112 VAL A N 1
ATOM 875 C CA . VAL A 1 112 ? -9.927 -6.608 -5.558 1.00 96.94 112 VAL A CA 1
ATOM 876 C C . VAL A 1 112 ? -9.232 -7.378 -4.434 1.00 96.94 112 VAL A C 1
ATOM 878 O O . VAL A 1 112 ? -9.878 -8.055 -3.642 1.00 96.94 112 VAL A O 1
ATOM 881 N N . LEU A 1 113 ? -7.908 -7.250 -4.339 1.00 96.44 113 LEU A N 1
ATOM 882 C CA . LEU A 1 113 ? -7.087 -7.881 -3.309 1.00 96.44 113 LEU A CA 1
ATOM 883 C C . LEU A 1 113 ? -6.426 -6.815 -2.442 1.00 96.44 113 LEU A C 1
ATOM 885 O O . LEU A 1 113 ? -6.096 -5.726 -2.919 1.00 96.44 113 LEU A O 1
ATOM 889 N N . PHE A 1 114 ? -6.194 -7.151 -1.174 1.00 96.88 114 PHE A N 1
ATOM 890 C CA . PHE A 1 114 ? -5.395 -6.307 -0.301 1.00 96.88 114 PHE A CA 1
ATOM 891 C C . PHE A 1 114 ? -3.921 -6.305 -0.771 1.00 96.88 114 PHE A C 1
ATOM 893 O O . PHE A 1 114 ? -3.317 -7.374 -0.887 1.00 96.88 114 PHE A O 1
ATOM 900 N N . PRO A 1 115 ? -3.306 -5.132 -1.005 1.00 95.69 115 PRO A N 1
ATOM 901 C CA . PRO A 1 115 ? -1.889 -5.016 -1.359 1.00 95.69 115 PRO A CA 1
ATOM 902 C C . PRO A 1 115 ? -0.984 -5.361 -0.161 1.00 95.69 115 PRO A C 1
ATOM 904 O O . PRO A 1 115 ? -0.631 -4.502 0.650 1.00 95.69 115 PRO A O 1
ATOM 907 N N . VAL A 1 116 ? -0.602 -6.638 -0.044 1.00 96.12 116 VAL A N 1
ATOM 908 C CA . VAL A 1 116 ? 0.096 -7.200 1.131 1.00 96.12 116 VAL A CA 1
ATOM 909 C C . VAL A 1 116 ? 1.398 -6.481 1.493 1.00 96.12 116 VAL A C 1
ATOM 911 O O . VAL A 1 116 ? 1.714 -6.374 2.676 1.00 96.12 116 VAL A O 1
ATOM 914 N N . MET A 1 117 ? 2.118 -5.907 0.524 1.00 95.81 117 MET A N 1
ATOM 915 C CA . MET A 1 117 ? 3.354 -5.158 0.785 1.00 95.81 117 MET A CA 1
ATOM 916 C C . MET A 1 117 ? 3.143 -3.955 1.717 1.00 95.81 117 MET A C 1
ATOM 918 O O . MET A 1 117 ? 4.057 -3.597 2.452 1.00 95.81 117 MET A O 1
ATOM 922 N N . ILE A 1 118 ? 1.932 -3.377 1.779 1.00 97.00 118 ILE A N 1
ATOM 923 C CA . ILE A 1 118 ? 1.615 -2.292 2.724 1.00 97.00 118 ILE A CA 1
ATOM 924 C C . ILE A 1 118 ? 1.875 -2.707 4.172 1.00 97.00 118 ILE A C 1
ATOM 926 O O . ILE A 1 118 ? 2.272 -1.867 4.971 1.00 97.00 118 ILE A O 1
ATOM 930 N N . THR A 1 119 ? 1.694 -3.986 4.517 1.00 96.44 119 THR A N 1
ATOM 931 C CA . THR A 1 119 ? 1.854 -4.493 5.895 1.00 96.44 119 THR A CA 1
ATOM 932 C C . THR A 1 119 ? 3.269 -4.349 6.456 1.00 96.44 119 THR A C 1
ATOM 934 O O . THR A 1 119 ? 3.499 -4.590 7.638 1.00 96.44 119 THR A O 1
ATOM 937 N N . ARG A 1 120 ? 4.222 -3.940 5.619 1.00 95.50 120 ARG A N 1
ATOM 938 C CA . ARG A 1 120 ? 5.634 -3.752 5.952 1.00 95.50 120 ARG A CA 1
ATOM 939 C C . ARG A 1 120 ? 6.021 -2.283 6.086 1.00 95.50 120 ARG A C 1
ATOM 941 O O . ARG A 1 120 ? 7.153 -1.972 6.437 1.00 95.50 120 ARG A O 1
ATOM 948 N N . ALA A 1 121 ? 5.078 -1.367 5.870 1.00 96.94 121 ALA A N 1
ATOM 949 C CA . ALA A 1 121 ? 5.261 0.050 6.144 1.00 96.94 121 ALA A CA 1
ATOM 950 C C . ALA A 1 121 ? 5.231 0.308 7.665 1.00 96.94 121 ALA A C 1
ATOM 952 O O . ALA A 1 121 ? 4.242 0.780 8.220 1.00 96.94 121 ALA A O 1
ATOM 953 N N . GLU A 1 122 ? 6.328 0.016 8.370 1.00 94.81 122 GLU A N 1
ATOM 954 C CA . GLU A 1 122 ? 6.421 0.118 9.841 1.00 94.81 122 GLU A CA 1
ATOM 955 C C . GLU A 1 122 ? 6.187 1.538 10.390 1.00 94.81 122 GLU A C 1
ATOM 957 O O . GLU A 1 122 ? 5.944 1.734 11.584 1.00 94.81 122 GLU A O 1
ATOM 962 N N . LYS A 1 123 ? 6.300 2.553 9.527 1.00 98.06 123 LYS A N 1
ATOM 963 C CA . LYS A 1 123 ? 6.072 3.967 9.854 1.00 98.06 123 LYS A CA 1
ATOM 964 C C . LYS A 1 123 ? 4.650 4.436 9.538 1.00 98.06 123 LYS A C 1
ATOM 966 O O . LYS A 1 123 ? 4.364 5.609 9.770 1.00 98.06 123 LYS A O 1
ATOM 971 N N . LEU A 1 124 ? 3.790 3.564 9.012 1.00 98.69 124 LEU A N 1
ATOM 972 C CA . LEU A 1 124 ? 2.450 3.919 8.567 1.00 98.69 124 LEU A CA 1
ATOM 973 C C . LEU A 1 124 ? 1.565 4.298 9.757 1.00 98.69 124 LEU A C 1
ATOM 975 O O . LEU A 1 124 ? 1.392 3.521 10.689 1.00 98.69 124 LEU A O 1
ATOM 979 N N . GLU A 1 125 ? 1.001 5.500 9.700 1.00 98.75 125 GLU A N 1
ATOM 980 C CA . GLU A 1 125 ? 0.103 6.062 10.712 1.00 98.75 125 GLU A CA 1
ATOM 981 C C . GLU A 1 125 ? -1.348 6.115 10.197 1.00 98.75 125 GLU A C 1
ATOM 983 O O . GLU A 1 125 ? -2.284 6.022 10.988 1.00 98.75 125 GLU A O 1
ATOM 988 N N . LEU A 1 126 ? -1.550 6.217 8.876 1.00 98.81 126 LEU A N 1
ATOM 989 C CA . LEU A 1 126 ? -2.870 6.252 8.237 1.00 98.81 126 LEU A CA 1
ATOM 990 C C . LEU A 1 126 ? -2.914 5.340 7.009 1.00 98.81 126 LEU A C 1
ATOM 992 O O . LEU A 1 126 ? -2.128 5.518 6.076 1.00 98.81 126 LEU A O 1
ATOM 996 N N . LEU A 1 127 ? -3.886 4.430 6.987 1.00 98.81 127 LEU A N 1
ATOM 997 C CA . LEU A 1 127 ? -4.218 3.589 5.843 1.00 98.81 127 LEU A CA 1
ATOM 998 C C . LEU A 1 127 ? -5.695 3.764 5.490 1.00 98.81 127 LEU A C 1
ATOM 1000 O O . LEU A 1 127 ? -6.573 3.434 6.285 1.00 98.81 127 LEU A O 1
ATOM 1004 N N . ASN A 1 128 ? -5.964 4.251 4.283 1.00 98.88 128 ASN A N 1
ATOM 1005 C CA . ASN A 1 128 ? -7.308 4.311 3.725 1.00 98.88 128 ASN A CA 1
ATOM 1006 C C . ASN A 1 128 ? -7.401 3.402 2.496 1.00 98.88 128 ASN A C 1
ATOM 1008 O O . ASN A 1 128 ? -6.743 3.649 1.490 1.00 98.88 128 ASN A O 1
ATOM 1012 N N . ILE A 1 129 ? -8.226 2.363 2.582 1.00 98.62 129 ILE A N 1
ATOM 1013 C CA . ILE A 1 129 ? -8.562 1.442 1.487 1.00 98.62 129 ILE A CA 1
ATOM 1014 C C . ILE A 1 129 ? -10.082 1.382 1.262 1.00 98.62 129 ILE A C 1
ATOM 1016 O O . ILE A 1 129 ? -10.595 0.400 0.723 1.00 98.62 129 ILE A O 1
ATOM 1020 N N . SER A 1 130 ? -10.817 2.419 1.672 1.00 98.81 130 SER A N 1
ATOM 1021 C CA . SER A 1 130 ? -12.273 2.477 1.529 1.00 98.81 130 SER A CA 1
ATOM 1022 C C . SER A 1 130 ? -12.729 2.533 0.064 1.00 98.81 130 SER A C 1
ATOM 1024 O O . SER A 1 130 ? -12.030 3.064 -0.797 1.00 98.81 130 SER A O 1
ATOM 1026 N N . ASN A 1 131 ? -13.945 2.069 -0.218 1.00 98.69 131 ASN A N 1
ATOM 1027 C CA . ASN A 1 131 ? -14.560 2.048 -1.548 1.00 98.69 131 ASN A CA 1
ATOM 1028 C C . ASN A 1 131 ? -13.723 1.248 -2.556 1.00 98.69 131 ASN A C 1
ATOM 1030 O O . ASN A 1 131 ? -13.294 1.762 -3.590 1.00 98.69 131 ASN A O 1
ATOM 1034 N N . ASN A 1 132 ? -13.453 -0.009 -2.219 1.00 98.69 132 ASN A N 1
ATOM 1035 C CA . ASN A 1 132 ? -12.799 -0.981 -3.088 1.00 98.69 132 ASN A CA 1
ATOM 1036 C C . ASN A 1 132 ? -13.632 -2.280 -3.110 1.00 98.69 132 ASN A C 1
ATOM 1038 O O . ASN A 1 132 ? -14.769 -2.324 -2.642 1.00 98.69 132 ASN A O 1
ATOM 1042 N N . TYR A 1 133 ? -13.092 -3.348 -3.688 1.00 98.25 133 TYR A N 1
ATOM 1043 C CA . TYR A 1 133 ? -13.742 -4.655 -3.802 1.00 98.25 133 TYR A CA 1
ATOM 1044 C C . TYR A 1 133 ? -13.025 -5.726 -2.971 1.00 98.25 133 TYR A C 1
ATOM 1046 O O . TYR A 1 133 ? -13.095 -6.909 -3.297 1.00 98.25 133 TYR A O 1
ATOM 1054 N N . ILE A 1 134 ? -12.328 -5.324 -1.904 1.00 98.38 134 ILE A N 1
ATOM 1055 C CA . ILE A 1 134 ? -11.535 -6.234 -1.074 1.00 98.38 134 ILE A CA 1
ATOM 1056 C C . ILE A 1 134 ? -12.482 -7.136 -0.279 1.00 98.38 134 ILE A C 1
ATOM 1058 O O . ILE A 1 134 ? -13.303 -6.651 0.501 1.00 98.38 134 ILE A O 1
ATOM 1062 N N . SER A 1 135 ? -12.374 -8.450 -0.470 1.00 97.50 135 SER A N 1
ATOM 1063 C CA . SER A 1 135 ? -13.191 -9.458 0.225 1.00 97.50 135 SER A CA 1
ATOM 1064 C C . SER A 1 135 ? -12.520 -10.043 1.471 1.00 97.50 135 SER A C 1
ATOM 1066 O O . SER A 1 135 ? -13.207 -10.522 2.377 1.00 97.50 135 SER A O 1
ATOM 1068 N N . GLU A 1 136 ? -11.189 -9.985 1.535 1.00 96.25 136 GLU A N 1
ATOM 1069 C CA . GLU A 1 136 ? -10.379 -10.569 2.603 1.00 96.25 136 GLU A CA 1
ATOM 1070 C C . GLU A 1 136 ? -9.260 -9.613 3.032 1.00 96.25 136 GLU A C 1
ATOM 1072 O O . GLU A 1 136 ? -8.586 -8.999 2.202 1.00 96.25 136 GLU A O 1
ATOM 1077 N N . LEU A 1 137 ? -9.054 -9.507 4.348 1.00 97.06 137 LEU A N 1
ATOM 1078 C CA . LEU A 1 137 ? -7.939 -8.775 4.944 1.00 97.06 137 LEU A CA 1
ATOM 1079 C C . LEU A 1 137 ? -6.861 -9.766 5.400 1.00 97.06 137 LEU A C 1
ATOM 1081 O O . LEU A 1 137 ? -7.164 -10.755 6.065 1.00 97.06 137 LEU A O 1
ATOM 1085 N N . VAL A 1 138 ? -5.602 -9.484 5.069 1.00 97.12 138 VAL A N 1
ATOM 1086 C CA . VAL A 1 138 ? -4.455 -10.339 5.414 1.00 97.12 138 VAL A CA 1
ATOM 1087 C C . VAL A 1 138 ? -4.111 -10.269 6.905 1.00 97.12 138 VAL A C 1
ATOM 1089 O O . VAL A 1 138 ? -4.244 -9.220 7.537 1.00 97.12 138 VAL A O 1
ATOM 1092 N N . SER A 1 139 ? -3.622 -11.374 7.473 1.00 97.44 139 SER A N 1
ATOM 1093 C CA . SER A 1 139 ? -3.231 -11.459 8.893 1.00 97.44 139 SER A CA 1
ATOM 1094 C C . SER A 1 139 ? -2.064 -10.529 9.249 1.00 97.44 139 SER A C 1
ATOM 1096 O O . SER A 1 139 ? -1.954 -10.009 10.3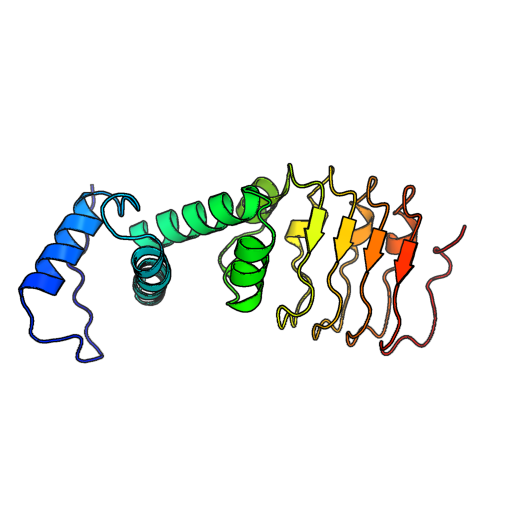58 1.00 97.44 139 SER A O 1
ATOM 1098 N N . GLU A 1 140 ? -1.223 -10.246 8.263 1.00 97.62 140 GLU A N 1
ATOM 1099 C CA . GLU A 1 140 ? -0.045 -9.401 8.337 1.00 97.62 140 GLU A CA 1
ATOM 1100 C C . GLU A 1 140 ? -0.404 -7.940 8.617 1.00 97.62 140 GLU A C 1
ATOM 1102 O O . GLU A 1 140 ? 0.475 -7.171 9.000 1.00 97.62 140 GLU A O 1
ATOM 1107 N N . ILE A 1 141 ? -1.685 -7.550 8.526 1.00 97.50 141 ILE A N 1
ATOM 1108 C CA . ILE A 1 141 ? -2.145 -6.224 8.954 1.00 97.50 141 ILE A CA 1
ATOM 1109 C C . ILE A 1 141 ? -1.681 -5.896 10.380 1.00 97.50 141 ILE A C 1
ATOM 1111 O O . ILE A 1 141 ? -1.303 -4.761 10.653 1.00 97.50 141 ILE A O 1
ATOM 1115 N N . GLY A 1 142 ? -1.595 -6.903 11.259 1.00 96.81 142 GLY A N 1
ATOM 1116 C CA . GLY A 1 142 ? -1.123 -6.754 12.638 1.00 96.81 142 GLY A CA 1
ATOM 1117 C C . GLY A 1 142 ? 0.345 -6.328 12.794 1.00 96.81 142 GLY A C 1
ATOM 1118 O O . GLY A 1 142 ? 0.775 -6.051 13.915 1.00 96.81 142 GLY A O 1
ATOM 1119 N N . ASN A 1 143 ? 1.119 -6.262 11.705 1.00 97.31 143 ASN A N 1
ATOM 1120 C CA . ASN A 1 143 ? 2.488 -5.737 11.698 1.00 97.31 143 ASN A CA 1
ATOM 1121 C C . ASN A 1 143 ? 2.531 -4.200 11.778 1.00 97.31 143 ASN A C 1
ATOM 1123 O O . ASN A 1 143 ? 3.561 -3.632 12.141 1.00 97.31 143 ASN A O 1
ATOM 1127 N N . LEU A 1 144 ? 1.428 -3.507 11.474 1.00 97.75 144 LEU A N 1
ATOM 1128 C CA . LEU A 1 144 ? 1.369 -2.044 11.403 1.00 97.75 144 LEU A CA 1
ATOM 1129 C C . LEU A 1 144 ? 1.223 -1.393 12.788 1.00 97.75 144 LEU A C 1
ATOM 1131 O O . LEU A 1 144 ? 0.245 -0.713 13.087 1.00 97.75 144 LEU A O 1
ATOM 1135 N N . LYS A 1 145 ? 2.226 -1.575 13.651 1.00 96.81 145 LYS A N 1
ATOM 1136 C CA . LYS A 1 145 ? 2.201 -1.168 15.069 1.00 96.81 145 LYS A CA 1
ATOM 1137 C C . LYS A 1 145 ? 2.036 0.331 15.327 1.00 96.81 145 LYS A C 1
ATOM 1139 O O . LYS A 1 145 ? 1.693 0.713 16.439 1.00 96.81 145 LYS A O 1
ATOM 1144 N N . LYS A 1 146 ? 2.282 1.180 14.326 1.00 98.31 146 LYS A N 1
ATOM 1145 C CA . LYS A 1 146 ? 2.118 2.642 14.416 1.00 98.31 146 LYS A CA 1
ATOM 1146 C C . LYS A 1 146 ? 0.825 3.158 13.787 1.00 98.31 146 LYS A C 1
ATOM 1148 O O . LYS A 1 146 ? 0.609 4.370 13.786 1.00 98.31 146 LYS A O 1
ATOM 1153 N N . LEU A 1 147 ? -0.011 2.270 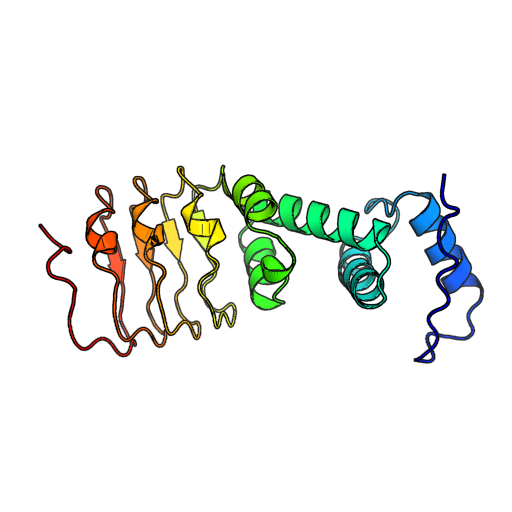13.248 1.00 98.56 147 LEU A N 1
ATOM 1154 C CA . LEU A 1 147 ? -1.227 2.653 12.549 1.00 98.56 147 LEU A CA 1
ATOM 1155 C C . LEU A 1 147 ? -2.246 3.214 13.537 1.00 98.56 147 LEU A C 1
ATOM 1157 O O . LEU A 1 147 ? -2.661 2.514 14.451 1.00 98.56 147 LEU A O 1
ATOM 1161 N N . LYS A 1 148 ? -2.658 4.462 13.316 1.00 98.69 148 LYS A N 1
ATOM 1162 C CA . LYS A 1 148 ? -3.646 5.178 14.134 1.00 98.69 148 LYS A CA 1
ATOM 1163 C C . LYS A 1 148 ? -5.014 5.212 13.482 1.00 98.69 148 LYS A C 1
ATOM 1165 O O . LYS A 1 148 ? -6.031 5.193 14.166 1.00 98.69 148 LYS A O 1
ATOM 1170 N N . THR A 1 149 ? -5.044 5.258 12.154 1.00 98.81 149 THR A N 1
ATOM 1171 C CA . THR A 1 149 ? -6.283 5.315 11.381 1.00 98.81 149 THR A CA 1
ATOM 1172 C C . THR A 1 149 ? -6.286 4.230 10.319 1.00 98.81 149 THR A C 1
ATOM 1174 O O . THR A 1 149 ? -5.415 4.211 9.446 1.00 98.81 149 THR A O 1
ATOM 1177 N N . LEU A 1 150 ? -7.292 3.359 10.380 1.00 98.62 150 LEU A N 1
ATOM 1178 C CA . LEU A 1 150 ? -7.570 2.337 9.382 1.00 98.62 150 LEU A CA 1
ATOM 1179 C C . LEU A 1 150 ? -8.999 2.502 8.863 1.00 98.62 150 LEU A C 1
ATOM 1181 O O . LEU A 1 150 ? -9.965 2.226 9.574 1.00 98.62 150 LEU A O 1
ATOM 1185 N N . SER A 1 151 ? -9.124 2.929 7.609 1.00 98.81 151 SER A N 1
ATOM 1186 C CA . SER A 1 151 ? -10.415 3.078 6.936 1.00 98.81 151 SER A CA 1
ATOM 1187 C C . SER A 1 151 ? -10.595 2.021 5.860 1.00 98.81 151 SER A C 1
ATOM 1189 O O . SER A 1 151 ? -9.782 1.917 4.939 1.00 98.81 151 SER A O 1
ATOM 1191 N N . MET A 1 152 ? -11.654 1.223 5.995 1.00 98.44 152 MET A N 1
ATOM 1192 C CA . MET A 1 152 ? -11.981 0.115 5.093 1.00 98.44 152 MET A CA 1
ATOM 1193 C C . MET A 1 152 ? -13.469 0.090 4.712 1.00 98.44 152 MET A C 1
ATOM 1195 O O . MET A 1 152 ? -13.981 -0.953 4.296 1.00 98.44 152 MET A O 1
ATOM 1199 N N . ASP A 1 153 ? -14.180 1.212 4.855 1.00 98.75 153 ASP A N 1
ATOM 1200 C CA . ASP A 1 153 ? -15.600 1.305 4.502 1.00 98.75 153 ASP A CA 1
ATOM 1201 C C . ASP A 1 153 ? -15.841 0.961 3.026 1.00 98.75 153 ASP A C 1
ATOM 1203 O O . ASP A 1 153 ? -14.987 1.228 2.188 1.00 98.75 153 ASP A O 1
ATOM 1207 N N . GLY A 1 154 ? -17.007 0.422 2.676 1.00 98.44 154 GLY A N 1
ATOM 1208 C CA . GLY A 1 154 ? -17.367 0.178 1.274 1.00 98.44 154 GLY A CA 1
ATOM 1209 C C . GLY A 1 154 ? -16.466 -0.864 0.614 1.00 98.44 154 GLY A C 1
ATOM 1210 O O . GLY A 1 154 ? -15.899 -0.610 -0.444 1.00 98.44 154 GLY A O 1
ATOM 1211 N N . ASN A 1 155 ? -16.298 -2.010 1.269 1.00 98.81 155 ASN A N 1
ATOM 1212 C CA . ASN A 1 155 ? -15.588 -3.177 0.750 1.00 98.81 155 ASN A CA 1
ATOM 1213 C C . ASN A 1 155 ? -16.496 -4.418 0.855 1.00 98.81 155 ASN A C 1
ATOM 1215 O O . ASN A 1 155 ? -17.691 -4.317 1.128 1.00 98.81 155 ASN A O 1
ATOM 1219 N N . GLN A 1 156 ? -15.956 -5.611 0.607 1.00 98.44 156 GLN A N 1
ATOM 1220 C CA . GLN A 1 156 ? -16.698 -6.876 0.656 1.00 98.44 156 GLN A CA 1
ATOM 1221 C C . GLN A 1 156 ? -16.241 -7.777 1.812 1.00 98.44 156 GLN A C 1
ATOM 1223 O O . GLN A 1 156 ? -16.511 -8.981 1.797 1.00 98.44 156 GLN A O 1
ATOM 1228 N N . ILE A 1 157 ? -15.569 -7.210 2.820 1.00 98.31 157 ILE A N 1
ATOM 1229 C CA . ILE A 1 157 ? -14.916 -7.963 3.893 1.00 98.31 157 ILE A CA 1
ATOM 1230 C C . ILE A 1 157 ? -15.967 -8.691 4.729 1.00 98.31 157 ILE A C 1
ATOM 1232 O O . ILE A 1 157 ? -16.891 -8.076 5.262 1.00 98.31 157 ILE A O 1
ATOM 1236 N N . SER A 1 158 ? -15.824 -10.011 4.850 1.00 97.12 158 SER A N 1
ATOM 1237 C CA . SER A 1 158 ? -16.759 -10.864 5.603 1.00 97.12 158 SER A CA 1
ATOM 1238 C C . SER A 1 158 ? -16.210 -11.347 6.949 1.00 97.12 158 SER A C 1
ATOM 1240 O O . SER A 1 158 ? -16.979 -11.610 7.878 1.00 97.12 158 SER A O 1
ATOM 1242 N N . VAL A 1 159 ? -14.882 -11.417 7.073 1.00 95.75 159 VAL A N 1
ATOM 1243 C CA . VAL A 1 159 ? -14.155 -11.835 8.276 1.00 95.75 159 VAL A CA 1
ATOM 1244 C C . VAL A 1 159 ? -12.941 -10.926 8.457 1.00 95.75 159 VAL A C 1
ATOM 1246 O O . VAL A 1 159 ? -12.250 -10.617 7.489 1.00 95.75 159 VAL A O 1
ATOM 1249 N N . LEU A 1 160 ? -12.672 -10.515 9.698 1.00 97.06 160 LEU A N 1
ATOM 1250 C CA . LEU A 1 160 ? -11.433 -9.828 10.065 1.00 97.06 160 LEU A CA 1
ATOM 1251 C C . LEU A 1 160 ? -10.480 -10.813 10.761 1.00 97.06 160 LEU A C 1
ATOM 1253 O O . LEU A 1 160 ? -10.944 -11.622 11.574 1.00 97.06 160 LEU A O 1
ATOM 1257 N N . PRO A 1 161 ? -9.165 -10.746 10.490 1.00 96.44 161 PRO A N 1
ATOM 1258 C CA . PRO A 1 161 ? -8.172 -11.542 11.200 1.00 96.44 161 PRO A CA 1
ATOM 1259 C C . PRO A 1 161 ? -8.085 -11.114 12.671 1.00 96.44 161 PRO A C 1
ATOM 1261 O O . PRO A 1 161 ? -8.194 -9.929 12.993 1.00 96.44 161 PRO A O 1
ATOM 1264 N N . LYS A 1 162 ? -7.821 -12.067 13.575 1.00 96.44 162 LYS A N 1
ATOM 1265 C CA . LYS A 1 162 ? -7.564 -11.772 15.002 1.00 96.44 162 LYS A CA 1
ATOM 1266 C C . LYS A 1 162 ? -6.326 -10.887 15.192 1.00 96.44 162 LYS A C 1
ATOM 1268 O O . LYS A 1 162 ? -6.174 -10.187 16.185 1.00 96.44 162 LYS A O 1
ATOM 1273 N N . GLU A 1 163 ? -5.426 -10.888 14.215 1.00 97.00 163 GLU A N 1
ATOM 1274 C CA . GLU A 1 163 ? -4.245 -10.038 14.180 1.00 97.00 163 GLU A CA 1
ATOM 1275 C C . GLU A 1 163 ? -4.587 -8.546 14.107 1.00 97.00 163 GLU A C 1
ATOM 1277 O O . GLU A 1 163 ? -3.717 -7.733 14.399 1.00 97.00 163 GLU A O 1
ATOM 1282 N N . LEU A 1 164 ? -5.836 -8.166 13.806 1.00 96.06 164 LEU A N 1
ATOM 1283 C CA . LEU A 1 164 ? -6.265 -6.771 13.897 1.00 96.06 164 LEU A CA 1
ATOM 1284 C C . LEU A 1 164 ? -6.146 -6.220 15.330 1.00 96.06 164 LEU A C 1
ATOM 1286 O O . LEU A 1 164 ? -5.843 -5.044 15.499 1.00 96.06 164 LEU A O 1
ATOM 1290 N N . GLY A 1 165 ? -6.263 -7.080 16.350 1.00 95.62 165 GLY A N 1
ATOM 1291 C CA . GLY A 1 165 ? -6.000 -6.717 17.748 1.00 95.62 165 GLY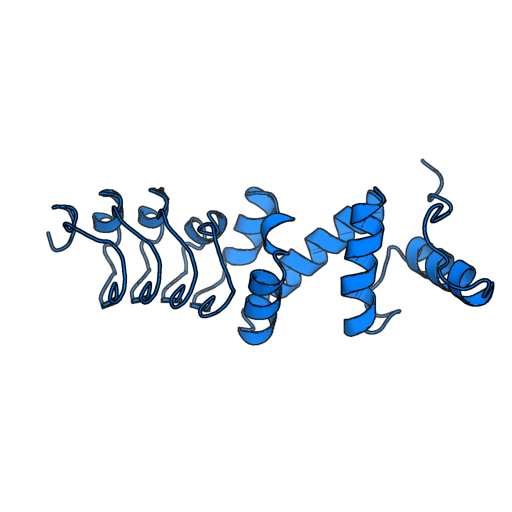 A CA 1
ATOM 1292 C C . GLY A 1 165 ? -4.536 -6.400 18.063 1.00 95.62 165 GLY A C 1
ATOM 1293 O O . GLY A 1 165 ? -4.223 -5.869 19.118 1.00 95.62 165 GLY A O 1
ATOM 1294 N N . LYS A 1 166 ? -3.604 -6.691 17.145 1.00 96.19 166 LYS A N 1
ATOM 1295 C CA . LYS A 1 166 ? -2.186 -6.329 17.299 1.00 96.19 166 LYS A CA 1
ATOM 1296 C C . LYS A 1 166 ? -1.908 -4.864 16.945 1.00 96.19 166 LYS A C 1
ATOM 1298 O O . LYS A 1 166 ? -0.761 -4.438 17.088 1.00 96.19 166 LYS A O 1
ATOM 1303 N N . LEU A 1 167 ? -2.895 -4.116 16.452 1.00 96.44 167 LEU A N 1
ATOM 1304 C CA . LEU A 1 167 ? -2.763 -2.698 16.117 1.00 96.44 167 LEU A CA 1
ATOM 1305 C C . LEU A 1 167 ? -2.850 -1.826 17.382 1.00 96.44 167 LEU A C 1
ATOM 1307 O O . LEU A 1 167 ? -3.815 -1.103 17.590 1.00 96.44 167 LEU A O 1
ATOM 1311 N N . GLU A 1 168 ? -1.818 -1.895 18.222 1.00 93.06 168 GLU A N 1
ATOM 1312 C CA . GLU A 1 168 ? -1.764 -1.270 19.558 1.00 93.06 168 GLU A CA 1
ATOM 1313 C C . GLU A 1 168 ? -1.920 0.262 19.554 1.00 93.06 168 GLU A C 1
ATOM 1315 O O . GLU A 1 168 ? -2.307 0.847 20.561 1.00 93.06 168 GLU A O 1
ATOM 1320 N N . ALA A 1 169 ? -1.614 0.922 18.433 1.00 96.75 169 ALA A N 1
ATOM 1321 C CA . ALA A 1 169 ? -1.738 2.372 18.277 1.00 96.75 169 ALA A CA 1
ATOM 1322 C C . ALA A 1 169 ? -3.046 2.814 17.596 1.00 96.75 169 ALA A C 1
ATOM 1324 O O . ALA A 1 169 ? -3.193 4.002 17.308 1.00 96.75 169 ALA A O 1
ATOM 1325 N N . LEU A 1 170 ? -3.962 1.890 17.284 1.00 97.38 170 LEU A N 1
ATOM 1326 C CA . LEU A 1 170 ? -5.153 2.196 16.497 1.00 97.38 170 LEU A CA 1
ATOM 1327 C C . LEU A 1 170 ? -6.157 3.015 17.310 1.00 97.38 170 LEU A C 1
ATOM 1329 O O . LEU A 1 170 ? -6.662 2.573 18.335 1.00 97.38 170 LEU A O 1
ATOM 1333 N N . GLU A 1 171 ? -6.481 4.201 16.806 1.00 96.81 171 GLU A N 1
ATOM 1334 C CA . GLU A 1 171 ? -7.433 5.133 17.417 1.00 96.81 171 GLU A CA 1
ATOM 1335 C C . GLU A 1 171 ? -8.768 5.141 16.656 1.00 96.81 171 GLU A C 1
ATOM 1337 O O . GLU A 1 171 ? -9.833 5.301 17.249 1.00 96.81 171 GLU A O 1
ATOM 1342 N N . TYR A 1 172 ? -8.719 4.948 15.333 1.00 97.75 172 TYR A N 1
ATOM 1343 C CA . TYR A 1 172 ? -9.881 5.016 14.451 1.00 97.75 172 TYR A CA 1
ATOM 1344 C C . TYR A 1 172 ? -9.921 3.820 13.503 1.00 97.75 172 TYR A C 1
ATOM 1346 O O . TYR A 1 172 ? -9.014 3.625 12.690 1.00 97.75 172 TYR A O 1
ATOM 1354 N N . LEU A 1 173 ? -11.016 3.063 13.572 1.00 97.25 173 LEU A N 1
ATOM 1355 C CA . LEU A 1 173 ? -11.322 1.948 12.681 1.00 97.25 173 LEU A CA 1
ATOM 1356 C C . LEU A 1 173 ? -12.704 2.154 12.060 1.00 97.25 173 LEU A C 1
ATOM 1358 O O . LEU A 1 173 ? -13.698 2.223 12.782 1.00 97.25 173 LEU A O 1
ATOM 1362 N N . THR A 1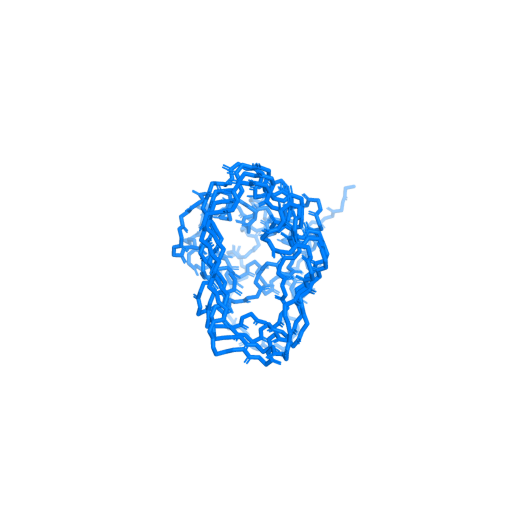 174 ? -12.777 2.222 10.730 1.00 97.94 174 THR A N 1
ATOM 1363 C CA . THR A 1 174 ? -14.050 2.339 10.004 1.00 97.94 174 THR A CA 1
ATOM 1364 C C . THR A 1 174 ? -14.254 1.155 9.058 1.00 97.94 174 THR A C 1
ATOM 1366 O O . THR A 1 174 ? -13.361 0.763 8.305 1.00 97.94 174 THR A O 1
ATOM 1369 N N . LEU A 1 175 ? -15.429 0.529 9.162 1.00 97.25 175 LEU A N 1
ATOM 1370 C CA . LEU A 1 175 ? -15.766 -0.771 8.562 1.00 97.25 175 LEU A CA 1
ATOM 1371 C C . LEU A 1 175 ? -17.168 -0.784 7.932 1.00 97.25 175 LEU A C 1
ATOM 1373 O O . LEU A 1 175 ? -17.692 -1.847 7.596 1.00 97.25 175 LEU A O 1
ATOM 1377 N N . SER A 1 176 ? -17.801 0.378 7.792 1.00 97.75 176 SER A N 1
ATOM 1378 C CA . SER A 1 176 ? -19.174 0.513 7.300 1.00 97.75 176 SER A CA 1
ATOM 1379 C C . SER A 1 176 ? -19.303 -0.065 5.892 1.00 97.75 176 SER A C 1
ATOM 1381 O O . SER A 1 176 ? -18.339 -0.071 5.134 1.00 97.75 176 SER A O 1
ATOM 1383 N N . PHE A 1 177 ? -20.494 -0.527 5.507 1.00 98.06 177 PHE A N 1
ATOM 1384 C CA . PHE A 1 177 ? -20.727 -1.076 4.161 1.00 98.06 177 PHE A CA 1
ATOM 1385 C C . PHE A 1 177 ? -19.752 -2.216 3.797 1.00 98.06 177 PHE A C 1
ATOM 1387 O O . PHE A 1 177 ? -19.153 -2.215 2.727 1.00 98.06 177 PHE A O 1
ATOM 1394 N N . ASN A 1 178 ? -19.589 -3.170 4.717 1.00 98.56 178 ASN A N 1
ATOM 1395 C CA . ASN A 1 178 ? -18.923 -4.458 4.504 1.00 98.56 178 ASN A CA 1
ATOM 1396 C C . ASN A 1 178 ? -19.905 -5.616 4.768 1.00 98.56 178 ASN A C 1
ATOM 1398 O O . ASN A 1 178 ? -21.045 -5.397 5.177 1.00 98.56 178 ASN A O 1
ATOM 1402 N N . ASN A 1 179 ? -19.450 -6.859 4.593 1.00 97.69 179 ASN A N 1
ATOM 1403 C CA . ASN A 1 179 ? -20.234 -8.082 4.805 1.00 97.69 179 ASN A CA 1
ATOM 1404 C C . ASN A 1 179 ? -19.964 -8.736 6.177 1.00 97.69 179 ASN A C 1
ATOM 1406 O O . ASN A 1 179 ? -20.113 -9.953 6.338 1.00 97.69 179 ASN A O 1
ATOM 1410 N N . LEU A 1 180 ? -19.524 -7.948 7.163 1.00 96.25 180 LEU A N 1
ATOM 1411 C CA . LEU A 1 180 ? -19.125 -8.443 8.478 1.00 96.25 180 LEU A CA 1
ATOM 1412 C C . LEU A 1 180 ? -20.328 -8.946 9.278 1.00 96.25 180 LEU A C 1
ATOM 1414 O O . LEU A 1 180 ? -21.314 -8.238 9.467 1.00 96.25 180 LEU A O 1
ATOM 1418 N N . LYS A 1 181 ? -20.206 -10.163 9.815 1.00 94.06 181 LYS A N 1
ATOM 1419 C CA . LYS A 1 181 ? -21.195 -10.745 10.743 1.00 94.06 181 LYS A CA 1
ATOM 1420 C C . LYS A 1 181 ? -20.812 -10.580 12.210 1.00 94.06 181 LYS A C 1
ATOM 1422 O O . LYS A 1 181 ? -21.678 -10.604 13.077 1.00 94.06 181 LYS A O 1
ATOM 1427 N N . LYS A 1 182 ? -19.513 -10.484 12.484 1.00 92.00 182 LYS A N 1
ATOM 1428 C CA . LYS A 1 182 ? -18.941 -10.346 13.823 1.00 92.00 182 LYS A CA 1
ATOM 1429 C C . LYS A 1 182 ? -17.591 -9.648 13.744 1.00 92.00 182 LYS A C 1
ATOM 1431 O O . LYS A 1 182 ? -16.912 -9.734 12.720 1.00 92.00 182 LYS A O 1
ATOM 1436 N N . LEU A 1 183 ? -17.204 -9.016 14.843 1.00 90.81 183 LEU A N 1
ATOM 1437 C CA . LEU A 1 183 ? -15.836 -8.565 15.068 1.00 90.81 183 LEU A CA 1
ATOM 1438 C C . LEU A 1 183 ? -15.043 -9.685 15.771 1.00 90.81 183 LEU A C 1
ATOM 1440 O O . LEU A 1 183 ? -15.649 -10.499 16.474 1.00 90.81 183 LEU A O 1
ATOM 1444 N N . PRO A 1 184 ? -13.722 -9.794 15.552 1.00 90.25 184 PRO A N 1
ATOM 1445 C CA . PRO A 1 184 ? -12.872 -10.686 16.327 1.00 90.25 184 PRO A CA 1
ATOM 1446 C C . PRO A 1 184 ? -12.773 -10.175 17.768 1.00 90.25 184 PRO A C 1
ATOM 1448 O O . PRO A 1 184 ? -12.721 -8.969 17.992 1.00 90.25 184 PRO A O 1
ATOM 1451 N N . GLU A 1 185 ? -12.721 -11.100 18.728 1.00 90.50 185 GLU A N 1
ATOM 1452 C CA . GLU A 1 185 ? -12.657 -10.788 20.169 1.00 90.50 185 GLU A CA 1
ATOM 1453 C C . GLU A 1 185 ? -11.447 -9.921 20.527 1.00 90.50 185 GLU A C 1
ATOM 1455 O O . GLU A 1 185 ? -11.519 -9.105 21.426 1.00 90.50 185 GLU A O 1
ATOM 1460 N N . SER A 1 186 ? -10.371 -10.028 19.749 1.00 90.44 186 SER A N 1
ATOM 1461 C CA . SER A 1 186 ? -9.127 -9.283 19.929 1.00 90.44 186 SER A CA 1
ATOM 1462 C C . SER A 1 186 ? -9.222 -7.767 19.691 1.00 90.44 186 SER A C 1
ATOM 1464 O O . SER A 1 186 ? -8.209 -7.090 19.819 1.00 90.44 186 SER A O 1
ATOM 1466 N N . ILE A 1 187 ? -10.351 -7.224 19.220 1.00 80.44 187 ILE A N 1
ATOM 1467 C CA . ILE A 1 187 ? -10.511 -5.773 19.012 1.00 80.44 187 ILE A CA 1
ATOM 1468 C C . ILE A 1 187 ? -11.147 -5.154 20.255 1.00 80.44 187 ILE A C 1
ATOM 1470 O O . ILE A 1 187 ? -12.294 -5.463 20.568 1.00 80.44 187 ILE A O 1
ATOM 1474 N N . GLY A 1 188 ? -10.450 -4.195 20.868 1.00 64.75 188 GLY A N 1
ATOM 1475 C CA . GLY A 1 188 ? -10.954 -3.434 22.015 1.00 64.75 188 GLY A CA 1
ATOM 1476 C C . GLY A 1 188 ? -10.572 -4.001 23.386 1.00 64.75 188 GLY A C 1
ATOM 1477 O O . GLY A 1 188 ? -11.022 -3.438 24.384 1.00 64.75 188 GLY A O 1
ATOM 1478 N N . ASP A 1 189 ? -9.758 -5.061 23.413 1.00 57.41 189 ASP A N 1
ATOM 1479 C CA . ASP A 1 189 ? -8.986 -5.515 24.583 1.00 57.41 189 ASP A CA 1
ATOM 1480 C C . ASP A 1 189 ? -7.732 -4.646 24.784 1.00 57.41 189 ASP A C 1
ATOM 1482 O O . ASP A 1 189 ? -7.418 -4.321 25.954 1.00 57.41 189 ASP A O 1
#

Organism: NCBI:txid412755

Sequence (189 aa):
AGKPARVVLRGERISNDPDLLDNLQAWSESAYETKLLHSNLAFPLLKKLTEVGDAPAKKVFKEEISKRLSSGFIPVMKFLANEGYLNELNLEEGEIAVENLKKIDFSNCNLVLFPVMITRAEKLELLNISNNYISELVSEIGNLKKLKTLSMDGNQISVLPKELGKLEALEYLTLSFNNLKKLPESIGD

Secondary structure (DSSP, 8-state):
-PPPP-----SS---S-HHHHHHHHHHHHTTT-TTTS-HHHHHHHHHHHHHTT-HHHHHHHHHHHHHHHHT--HHHHHHHHHTTGGGGS-HHHHHHHHTT-SEEE-TTS--SS--GGGGG-TT--EEE--SS------GGGGG-TT--EEE--SS------GGGGG-TT--EEE--SS--S---TTS--

Radius of gyration: 20.07 Å; chains: 1; bounding box: 48×24×65 Å

Foldseek 3Di:
DDDQDQPDPPDDCPDPDVVVSVLVVVCVVVLNPCVSPPVVVSQVVLVVCVVVPRPSSLVVNLVVLLVQLLVLPAVSVLVCLLVVVLVSDDLVSLLSSQQQHQEYANAPSQDQDDSLSNLNNCNHQYDAHAQYAHADDDLSVLSNQNHAEDHHHNYAHAADHLSVLSNPNHNYYHHHNYNYPDHRPSPPD

pLDDT: mean 85.02, std 19.08, range [32.81, 98.88]

InterPro domains:
  IPR001611 Leucine-rich repeat [PF00560] (100-115)
  IPR001611 Leucine-rich repeat [PF13855] (123-180)
  IPR001611 Leucine-rich repeat [PS51450] (123-145)
  IPR003591 Leucine-rich repeat, typical subtype [SM00369] (144-166)
  IPR003591 Leucine-rich repeat, typical subtype [SM00369] (167-189)
  IPR032675 Leucine-rich repeat domain superfamily [G3DSA:3.80.10.10] (66-189)
  IPR050216 Leucine-rich repeat domain-containing protein [PTHR48051] (98-188)